Protein AF-A0A8S3B991-F1 (afdb_monomer_lite)

Foldseek 3Di:
DFDKDDDWADDPPATDAQWIWGDAVVIAIEGAFAFDACVLCVVLHDPVLVVLLLPFQEEEEQFLLPDVVQVVLLVVLVCVVPVDADAQPQDAPSASTPRSVSNVVCVVVVGHYYHLDGSNLVNVLLVLLCPDPLSVVVVVVVRVCSVVSDNDHPPPVDDVVNVVCVSNVVPDPVNLCVVQVDPSSVVSLVVSLVSSVVSVVVVCVVDSNGHYYYYYHNSSD

Secondary structure (DSSP, 8-state):
---EEE-----SS-----EEEE-SSS-EEEEEE-SSBHHHHGGGS-HHHHHHHHH-SEEEESS-TT-HHHHHHHHHHHHHHHS------SPPPPPSBHHHHHHHHHHHTT-EEEESS-HHHHHHHHHHTTTSHHHHHHHHHHHHHHHH-----------HHHHHHHHTT---HHHHHHHT-SHHHHHHHHHHHHHHHHHHHHHHHH-SSPPEEEEEEGGG-

Sequence (221 aa):
MPRISHIFLQYTTCSCSHLWRIERSPPSYIFGTMHVSHERVWPYISKEIRQAFSSSTHVYGEIDTINMNYWDDFLRCIVNRTRRVERSTNAATPGKIVDVHLMMEARRSNKTTGSLETPEYFCEKLFMVANSTTWTLAVDTIKSRVKNGTFGEPKMYEPEEFLKAYICSEFDDEYMENLWNTSTEFDGIVMRDENMSRRIHSLLKKSKKNRYFFAVGAGHM

Organism: NCBI:txid392030

Structure (mmCIF, N/CA/C/O backbone):
data_AF-A0A8S3B991-F1
#
_entry.id   AF-A0A8S3B991-F1
#
loop_
_atom_site.group_PDB
_atom_site.id
_atom_site.type_symbol
_atom_site.label_atom_id
_atom_site.label_alt_id
_atom_site.label_comp_id
_atom_site.label_asym_id
_atom_site.label_entity_id
_atom_site.label_seq_id
_atom_site.pdbx_PDB_ins_code
_atom_site.Cartn_x
_atom_site.Cartn_y
_atom_site.Cartn_z
_atom_site.occupancy
_atom_site.B_iso_or_equiv
_atom_site.auth_seq_id
_atom_site.auth_comp_id
_atom_site.auth_asym_id
_atom_site.auth_atom_id
_atom_site.pdbx_PDB_model_num
ATOM 1 N N . MET A 1 1 ? -9.367 18.504 5.662 1.00 50.75 1 MET A N 1
ATOM 2 C CA . MET A 1 1 ? -8.786 17.149 5.539 1.00 50.75 1 MET A CA 1
ATOM 3 C C . MET A 1 1 ? -8.557 16.580 6.938 1.00 50.75 1 MET A C 1
ATOM 5 O O . MET A 1 1 ? -8.482 17.391 7.858 1.00 50.75 1 MET A O 1
ATOM 9 N N . PRO A 1 2 ? -8.543 15.250 7.151 1.00 65.56 2 PRO A N 1
ATOM 10 C CA . PRO A 1 2 ? -8.166 14.687 8.451 1.00 65.56 2 PRO A CA 1
ATOM 11 C C . PRO A 1 2 ? -6.705 15.032 8.780 1.00 65.56 2 PRO A C 1
ATOM 13 O O . PRO A 1 2 ? -5.890 15.172 7.872 1.00 65.56 2 PRO A O 1
ATOM 16 N N . ARG A 1 3 ? -6.384 15.198 10.067 1.00 77.31 3 ARG A N 1
ATOM 17 C CA . ARG A 1 3 ? -5.009 15.468 10.511 1.00 77.31 3 ARG A CA 1
ATOM 18 C C . ARG A 1 3 ? -4.184 14.188 10.365 1.00 77.31 3 ARG A C 1
ATOM 20 O O . ARG A 1 3 ? -4.656 13.126 10.763 1.00 77.31 3 ARG A O 1
ATOM 27 N N . ILE A 1 4 ? -2.987 14.289 9.797 1.00 74.56 4 ILE A N 1
ATOM 28 C CA . ILE A 1 4 ? -2.044 13.174 9.656 1.00 74.56 4 ILE A CA 1
ATOM 29 C C . ILE A 1 4 ? -0.857 13.455 10.577 1.00 74.56 4 ILE A C 1
ATOM 31 O O . ILE A 1 4 ? -0.377 14.587 10.635 1.00 74.56 4 ILE A O 1
ATOM 35 N N . SER A 1 5 ? -0.435 12.453 11.341 1.00 75.25 5 SER A N 1
ATOM 36 C CA . SER A 1 5 ? 0.714 12.514 12.241 1.00 75.25 5 SER A CA 1
ATOM 37 C C . SER A 1 5 ? 1.708 11.409 11.880 1.00 75.25 5 SER A C 1
ATOM 39 O O . SER A 1 5 ? 1.327 10.254 11.673 1.00 75.25 5 SER A O 1
ATOM 41 N N . HIS A 1 6 ? 2.987 11.766 11.779 1.00 70.81 6 HIS A N 1
ATOM 42 C CA . HIS A 1 6 ? 4.064 10.796 11.610 1.00 70.81 6 HIS A CA 1
ATOM 43 C C . HIS A 1 6 ? 4.289 10.060 12.937 1.00 70.81 6 HIS A C 1
ATOM 45 O O . HIS A 1 6 ? 4.425 10.704 13.982 1.00 70.81 6 HIS A O 1
ATOM 51 N N . ILE A 1 7 ? 4.314 8.724 12.929 1.00 68.31 7 ILE A N 1
ATOM 52 C CA . ILE A 1 7 ? 4.628 7.949 14.135 1.00 68.31 7 ILE A CA 1
ATOM 53 C C . ILE A 1 7 ? 6.135 7.711 14.149 1.00 68.31 7 ILE A C 1
ATOM 55 O O . ILE A 1 7 ? 6.612 6.845 13.429 1.00 68.31 7 ILE A O 1
ATOM 59 N N . PHE A 1 8 ? 6.886 8.441 14.975 1.00 56.28 8 PHE A N 1
ATOM 60 C CA . PHE A 1 8 ? 8.305 8.149 15.198 1.00 56.28 8 PHE A CA 1
ATOM 61 C C . PHE A 1 8 ? 8.480 6.848 15.985 1.0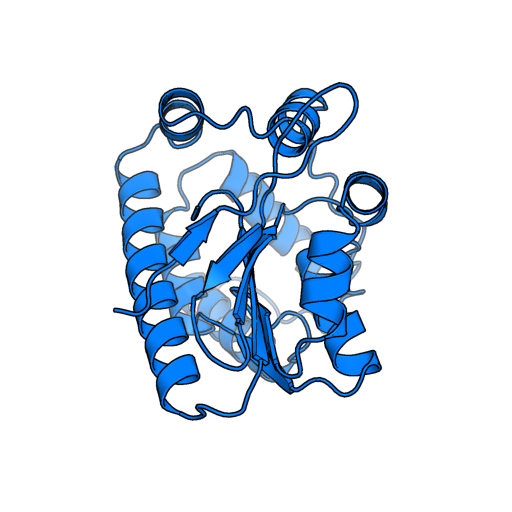0 56.28 8 PHE A C 1
ATOM 63 O O . PHE A 1 8 ? 7.807 6.635 16.994 1.00 56.28 8 PHE A O 1
ATOM 70 N N . LEU A 1 9 ? 9.402 5.997 15.531 1.00 51.66 9 LEU A N 1
ATOM 71 C CA . LEU A 1 9 ? 9.756 4.742 16.189 1.00 51.66 9 LEU A CA 1
ATOM 72 C C . LEU A 1 9 ? 11.235 4.781 16.568 1.00 51.66 9 LEU A C 1
ATOM 74 O O . LEU A 1 9 ? 12.086 5.041 15.722 1.00 51.66 9 LEU A O 1
ATOM 78 N N . GLN A 1 10 ? 11.536 4.535 17.843 1.00 43.44 10 GLN A N 1
ATOM 79 C CA . GLN A 1 10 ? 12.912 4.415 18.320 1.00 43.44 10 GLN A CA 1
ATOM 80 C C . GLN A 1 10 ? 13.414 2.989 18.083 1.00 43.44 10 GLN A C 1
ATOM 82 O O . GLN A 1 10 ? 12.965 2.051 18.740 1.00 43.44 10 GLN A O 1
ATOM 87 N N . TYR A 1 11 ? 14.379 2.838 17.177 1.00 47.06 11 TYR A N 1
ATOM 88 C CA . TYR A 1 11 ? 15.217 1.643 17.074 1.00 47.06 11 TYR A CA 1
ATOM 89 C C . TYR A 1 11 ? 16.653 1.982 17.473 1.00 47.06 11 TYR A C 1
ATOM 91 O O . TYR A 1 11 ? 17.120 3.104 17.289 1.00 47.06 11 TYR A O 1
ATOM 99 N N . THR A 1 12 ? 17.369 1.002 18.022 1.00 49.16 12 THR A N 1
ATOM 100 C CA . THR A 1 12 ? 18.676 1.172 18.680 1.00 49.16 12 THR A CA 1
ATOM 101 C C . THR A 1 12 ? 19.851 1.512 17.757 1.00 49.16 12 THR A C 1
ATOM 103 O O . THR A 1 12 ? 20.969 1.595 18.249 1.00 49.16 12 THR A O 1
ATOM 106 N N . THR A 1 13 ? 19.639 1.770 16.461 1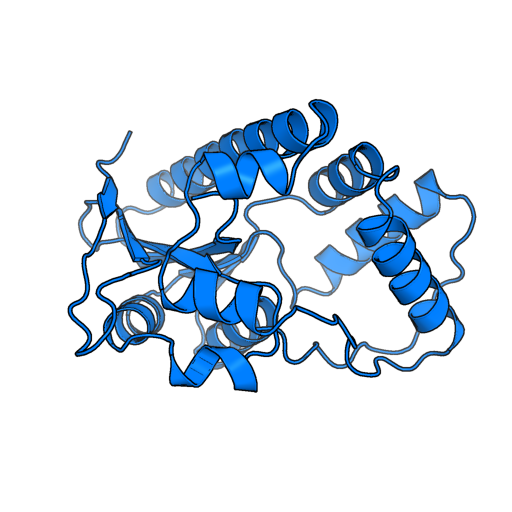.00 54.34 13 THR A N 1
ATOM 107 C CA . THR A 1 13 ? 20.678 2.352 15.579 1.00 54.34 13 THR A CA 1
ATOM 108 C C . THR A 1 13 ? 20.159 3.271 14.460 1.00 54.34 13 THR A C 1
ATOM 110 O O . THR A 1 13 ? 20.963 4.013 13.910 1.00 54.34 13 THR A O 1
ATOM 113 N N . CYS A 1 14 ? 18.853 3.312 14.156 1.00 57.09 14 CYS A N 1
ATOM 114 C CA . CYS A 1 14 ? 18.257 4.313 13.255 1.00 57.09 14 CYS A CA 1
ATOM 115 C C . CYS A 1 14 ? 16.765 4.525 13.590 1.00 57.09 14 CYS A C 1
ATOM 117 O O . CYS A 1 14 ? 16.025 3.550 13.665 1.00 57.09 14 CYS A O 1
ATOM 119 N N . SER A 1 15 ? 16.313 5.754 13.872 1.00 53.34 15 SER A N 1
ATOM 120 C CA . SER A 1 15 ? 14.947 6.035 14.376 1.00 53.34 15 SER A CA 1
ATOM 121 C C . SER A 1 15 ? 14.006 6.519 13.277 1.00 53.34 15 SER A C 1
ATOM 123 O O . SER A 1 15 ? 13.693 7.705 13.204 1.00 53.34 15 SER A O 1
ATOM 125 N N . CYS A 1 16 ? 13.547 5.598 12.434 1.00 62.91 16 CYS A N 1
ATOM 126 C CA . CYS A 1 16 ? 12.827 5.931 11.212 1.00 62.91 16 CYS A CA 1
ATOM 127 C C . CYS A 1 16 ? 11.602 5.027 11.013 1.00 62.91 16 CYS A C 1
ATOM 129 O O . CYS A 1 16 ? 11.612 3.846 11.359 1.00 62.91 16 CYS A O 1
ATOM 131 N N . SER A 1 17 ? 10.491 5.598 10.546 1.00 71.88 17 SER A N 1
ATOM 132 C CA . SER A 1 17 ? 9.191 4.924 10.496 1.00 71.88 17 SER A CA 1
ATOM 133 C C . SER A 1 17 ? 8.455 5.302 9.228 1.00 71.88 17 SER A C 1
ATOM 135 O O . SER A 1 17 ? 8.200 6.470 8.999 1.00 71.88 17 SER A O 1
ATOM 137 N N . HIS A 1 18 ? 8.037 4.311 8.448 1.00 85.75 18 HIS A N 1
ATOM 138 C CA . HIS A 1 18 ? 7.222 4.525 7.249 1.00 85.75 18 HIS A CA 1
ATOM 139 C C . HIS A 1 18 ? 5.731 4.457 7.587 1.00 85.75 18 HIS A C 1
ATOM 141 O O . HIS A 1 18 ? 4.939 3.992 6.773 1.00 85.75 18 HIS A O 1
ATOM 147 N N . LEU A 1 19 ? 5.341 4.803 8.818 1.00 90.56 19 LEU A N 1
ATOM 148 C CA . LEU A 1 19 ? 3.968 4.691 9.298 1.00 90.56 19 LEU A CA 1
ATOM 149 C C . LEU A 1 19 ? 3.416 6.057 9.695 1.00 90.56 19 LEU A C 1
ATOM 151 O O . LEU A 1 19 ? 3.799 6.644 10.710 1.00 90.56 19 LEU A O 1
ATOM 155 N N . TRP A 1 20 ? 2.404 6.492 8.959 1.00 91.75 20 TRP A N 1
ATOM 156 C CA . TRP A 1 20 ? 1.615 7.670 9.277 1.00 91.75 20 TRP A CA 1
ATOM 157 C C . TRP A 1 20 ? 0.270 7.256 9.845 1.00 91.75 20 TRP A C 1
ATOM 159 O O . TRP A 1 20 ? -0.386 6.325 9.369 1.00 91.75 20 TRP A O 1
ATOM 169 N N . ARG A 1 21 ? -0.180 7.987 10.859 1.00 93.50 21 ARG A N 1
ATOM 170 C CA . ARG A 1 21 ? -1.502 7.833 11.451 1.00 93.50 21 ARG A CA 1
ATOM 171 C C . ARG A 1 21 ? -2.409 8.958 10.989 1.00 93.50 21 ARG A C 1
ATOM 173 O O . ARG A 1 21 ? -2.122 10.138 11.141 1.00 93.50 21 ARG A O 1
ATOM 180 N N . ILE A 1 22 ? -3.568 8.571 10.485 1.00 94.06 22 ILE A N 1
ATOM 181 C CA . ILE A 1 22 ? -4.681 9.463 10.200 1.00 94.06 22 ILE A CA 1
ATOM 182 C C . ILE A 1 22 ? -5.497 9.591 11.487 1.00 94.06 22 ILE A C 1
ATOM 184 O O . ILE A 1 22 ? -6.058 8.608 11.987 1.00 94.06 22 ILE A O 1
ATOM 188 N N . GLU A 1 23 ? -5.571 10.806 12.025 1.00 92.00 23 GLU A N 1
ATOM 189 C CA . GLU A 1 23 ? -6.243 11.105 13.286 1.00 92.00 23 GLU A CA 1
ATOM 190 C C . GLU A 1 23 ? -7.762 11.068 13.128 1.00 92.00 23 GLU A C 1
ATOM 192 O O . GLU A 1 23 ? -8.402 11.973 12.585 1.00 92.00 23 GLU A O 1
ATOM 197 N N . ARG A 1 24 ? -8.339 9.969 13.611 1.00 91.88 24 ARG A N 1
ATOM 198 C CA . ARG A 1 24 ? -9.775 9.696 13.667 1.00 91.88 24 ARG A CA 1
ATOM 199 C C . ARG A 1 24 ? -10.050 8.576 14.674 1.00 91.88 24 ARG A C 1
ATOM 201 O O . ARG A 1 24 ? -9.124 7.941 15.170 1.00 91.88 24 ARG A O 1
ATOM 208 N N . SER A 1 25 ? -11.326 8.328 14.969 1.00 92.19 25 SER A N 1
ATOM 209 C CA . SER A 1 25 ? -11.762 7.235 15.846 1.00 92.19 25 SER A CA 1
ATOM 210 C C . SER A 1 25 ? -12.687 6.265 15.090 1.00 92.19 25 SER A C 1
ATOM 212 O O . SER A 1 25 ? -13.754 6.706 14.650 1.00 92.19 25 SER A O 1
ATOM 214 N N . PRO A 1 26 ? -12.302 4.982 14.901 1.00 93.94 26 PRO A N 1
ATOM 215 C CA . PRO A 1 26 ? -10.965 4.422 15.156 1.00 93.94 26 PRO A CA 1
ATOM 216 C C . PRO A 1 26 ? -9.905 5.029 14.210 1.00 93.94 26 PRO A C 1
ATOM 218 O O . PRO A 1 26 ? -10.293 5.564 13.167 1.00 93.94 26 PRO A O 1
ATOM 221 N N . PRO A 1 27 ? -8.595 4.950 14.541 1.00 96.00 27 PRO A N 1
ATOM 222 C CA . PRO A 1 27 ? -7.524 5.505 13.705 1.00 96.00 27 PRO A CA 1
ATOM 223 C C . PRO A 1 27 ? -7.480 4.841 12.326 1.00 96.00 27 PRO A C 1
ATOM 225 O O . PRO A 1 27 ? -8.172 3.864 12.055 1.00 96.00 27 PRO A O 1
ATOM 228 N N . SER A 1 28 ? -6.700 5.382 11.404 1.00 97.38 28 SER A N 1
ATOM 229 C CA . SER A 1 28 ? -6.338 4.703 10.152 1.00 97.38 28 SER A CA 1
ATOM 230 C C . SER A 1 28 ? -4.877 4.999 9.845 1.00 97.38 28 SER A C 1
ATOM 232 O O . SER A 1 28 ? -4.312 5.905 10.451 1.00 97.38 28 SER A O 1
ATOM 234 N N . TYR A 1 29 ? -4.261 4.226 8.963 1.00 97.06 29 TYR A N 1
ATOM 235 C CA . TYR A 1 29 ? -2.813 4.232 8.795 1.00 97.06 29 TYR A CA 1
ATOM 236 C C . TYR A 1 29 ? -2.426 4.252 7.328 1.00 97.06 29 TYR A C 1
ATOM 238 O O . TYR A 1 29 ? -3.108 3.636 6.510 1.00 97.06 29 TYR A O 1
ATOM 246 N N . ILE A 1 30 ? -1.329 4.932 7.028 1.00 95.50 30 ILE A N 1
ATOM 247 C CA . ILE A 1 30 ? -0.644 4.886 5.741 1.00 95.50 30 ILE A CA 1
ATOM 248 C C . ILE A 1 30 ? 0.740 4.297 6.008 1.00 95.50 30 ILE A C 1
ATOM 250 O O . ILE A 1 30 ? 1.418 4.725 6.941 1.00 95.50 30 ILE A O 1
ATOM 254 N N . PHE A 1 31 ? 1.118 3.286 5.237 1.00 93.44 31 PHE A N 1
ATOM 255 C CA . PHE A 1 31 ? 2.394 2.597 5.318 1.00 93.44 31 PHE A CA 1
ATOM 256 C C . PHE A 1 31 ? 3.141 2.729 3.989 1.00 93.44 31 PHE A C 1
ATOM 258 O O . PHE A 1 31 ? 2.618 2.295 2.962 1.00 93.44 31 PHE A O 1
ATOM 265 N N . GLY A 1 32 ? 4.344 3.307 4.045 1.00 89.56 32 GLY A N 1
ATOM 266 C CA . GLY A 1 32 ? 5.282 3.445 2.930 1.00 89.56 32 GLY A CA 1
ATOM 267 C C . GLY A 1 32 ? 5.927 2.106 2.582 1.00 89.56 32 GLY A C 1
ATOM 268 O O . GLY A 1 32 ? 6.861 1.694 3.266 1.00 89.56 32 GLY A O 1
ATOM 269 N N . THR A 1 33 ? 5.437 1.393 1.571 1.00 85.69 33 THR A N 1
ATOM 270 C CA . THR A 1 33 ? 5.992 0.113 1.110 1.00 85.69 33 THR A CA 1
ATOM 271 C C . THR A 1 33 ? 7.210 0.307 0.209 1.00 85.69 33 THR A C 1
ATOM 273 O O . THR A 1 33 ? 7.521 1.402 -0.242 1.00 85.69 33 THR A O 1
ATOM 276 N N . MET A 1 34 ? 7.925 -0.780 -0.066 1.00 77.25 34 MET A N 1
ATOM 277 C CA . MET A 1 34 ? 9.016 -0.802 -1.035 1.00 77.25 34 MET A CA 1
ATOM 278 C C . MET A 1 34 ? 8.848 -2.027 -1.920 1.00 77.25 34 MET A C 1
ATOM 280 O O . MET A 1 34 ? 8.581 -3.112 -1.406 1.00 77.25 34 MET A O 1
ATOM 284 N N . HIS A 1 35 ? 9.064 -1.892 -3.226 1.00 75.44 35 HIS A N 1
ATOM 285 C CA . HIS A 1 35 ? 8.887 -2.979 -4.193 1.00 75.44 35 HIS A CA 1
ATOM 286 C C . HIS A 1 35 ? 10.037 -4.002 -4.181 1.00 75.44 35 HIS A C 1
ATOM 288 O O . HIS A 1 35 ? 10.592 -4.374 -5.210 1.00 75.44 35 HIS A O 1
ATOM 294 N N . VAL A 1 36 ? 10.384 -4.496 -2.995 1.00 69.38 36 VAL A N 1
ATOM 295 C CA . VAL A 1 36 ? 11.385 -5.538 -2.763 1.00 69.38 36 VAL A CA 1
ATOM 296 C C . VAL A 1 36 ? 10.741 -6.786 -2.176 1.00 69.38 36 VAL A C 1
ATOM 298 O O . VAL A 1 36 ? 9.603 -6.774 -1.698 1.00 69.38 36 VAL A O 1
ATOM 301 N N . SER A 1 37 ? 11.491 -7.890 -2.192 1.00 72.50 37 SER A N 1
ATOM 302 C CA . SER A 1 37 ? 11.066 -9.126 -1.538 1.00 72.50 37 SER A CA 1
ATOM 303 C C . SER A 1 37 ? 10.738 -8.885 -0.059 1.00 72.50 37 SER A C 1
ATOM 305 O O . SER A 1 37 ? 11.555 -8.349 0.694 1.00 72.50 37 SER A O 1
ATOM 307 N N . HIS A 1 38 ? 9.564 -9.344 0.373 1.00 74.75 38 HIS A N 1
ATOM 308 C CA . HIS A 1 38 ? 9.121 -9.349 1.757 1.00 74.75 38 HIS A CA 1
ATOM 309 C C . HIS A 1 38 ? 10.139 -10.065 2.648 1.00 74.75 38 HIS A C 1
ATOM 311 O O . HIS A 1 38 ? 10.411 -9.587 3.734 1.00 74.75 38 HIS A O 1
ATOM 317 N N . GLU A 1 39 ? 10.799 -11.128 2.185 1.00 79.25 39 GLU A N 1
ATOM 318 C CA . GLU A 1 39 ? 11.829 -11.831 2.967 1.00 79.25 39 GLU A CA 1
ATOM 319 C C . GLU A 1 39 ? 12.995 -10.905 3.364 1.00 79.25 39 GLU A C 1
ATOM 321 O O . GLU A 1 39 ? 13.573 -11.077 4.435 1.00 79.25 39 GLU A O 1
ATOM 326 N N . ARG A 1 40 ? 13.306 -9.894 2.537 1.00 76.12 40 ARG A N 1
ATOM 327 C CA . ARG A 1 40 ? 14.387 -8.928 2.790 1.00 76.12 40 ARG A CA 1
ATOM 328 C C . ARG A 1 40 ? 13.961 -7.790 3.710 1.00 76.12 40 ARG A C 1
ATOM 330 O O . ARG A 1 40 ? 14.759 -7.361 4.529 1.00 76.12 40 ARG A O 1
ATOM 337 N N . VAL A 1 41 ? 12.734 -7.287 3.574 1.00 77.69 41 VAL A N 1
ATOM 338 C CA . VAL A 1 41 ? 12.276 -6.100 4.323 1.00 77.69 41 VAL A CA 1
ATOM 339 C C . VAL A 1 41 ? 11.512 -6.459 5.597 1.00 77.69 41 VAL A C 1
ATOM 341 O O . VAL A 1 41 ? 11.589 -5.742 6.589 1.00 77.69 41 VAL A O 1
ATOM 344 N N . TRP A 1 42 ? 10.800 -7.590 5.615 1.00 82.88 42 TRP A N 1
ATOM 345 C CA . TRP A 1 42 ? 9.915 -7.986 6.712 1.00 82.88 42 TRP A CA 1
ATOM 346 C C . TRP A 1 42 ? 10.612 -8.031 8.075 1.00 82.88 42 TRP A C 1
ATOM 348 O O . TRP A 1 42 ? 10.011 -7.526 9.025 1.00 82.88 42 TRP A O 1
ATOM 358 N N . PRO A 1 43 ? 11.853 -8.542 8.220 1.00 83.88 43 PRO A N 1
ATOM 359 C CA . PRO A 1 43 ? 12.569 -8.495 9.498 1.00 83.88 43 PRO A CA 1
ATOM 360 C C . PRO A 1 43 ? 12.741 -7.078 10.070 1.00 83.88 43 PRO A C 1
ATOM 362 O O . PRO A 1 43 ? 12.796 -6.924 11.287 1.00 83.88 43 PRO A O 1
ATOM 365 N N . TYR A 1 44 ? 12.765 -6.057 9.209 1.00 80.56 44 TYR A N 1
ATOM 366 C CA . TYR A 1 44 ? 12.923 -4.644 9.567 1.00 80.56 44 TYR A CA 1
ATOM 367 C C . TYR A 1 44 ? 11.585 -3.903 9.721 1.00 80.56 44 TYR A C 1
ATOM 369 O O . TYR A 1 44 ? 11.554 -2.778 10.214 1.00 80.56 44 TYR A O 1
ATOM 377 N N . ILE A 1 45 ? 10.457 -4.523 9.349 1.00 83.50 45 ILE A N 1
ATOM 378 C CA . ILE A 1 45 ? 9.127 -3.937 9.551 1.00 83.50 45 ILE A CA 1
ATOM 379 C C . ILE A 1 45 ? 8.764 -3.947 11.033 1.00 83.50 45 ILE A C 1
ATOM 381 O O . ILE A 1 45 ? 8.674 -5.008 11.669 1.00 83.50 45 ILE A O 1
ATOM 385 N N . SER A 1 46 ? 8.481 -2.753 11.549 1.00 85.50 46 SER A N 1
ATOM 386 C CA . SER A 1 46 ? 8.273 -2.525 12.970 1.00 85.50 46 SER A CA 1
ATOM 387 C C . SER A 1 46 ? 7.049 -3.218 13.559 1.00 85.50 46 SER A C 1
ATOM 389 O O . SER A 1 46 ? 6.097 -3.596 12.863 1.00 85.50 46 SER A O 1
ATOM 391 N N . LYS A 1 47 ? 7.052 -3.383 14.888 1.00 88.81 47 LYS A N 1
ATOM 392 C CA . LYS A 1 47 ? 5.907 -3.961 15.609 1.00 88.81 47 LYS A CA 1
ATOM 393 C C . LYS A 1 47 ? 4.669 -3.083 15.455 1.00 88.81 47 LYS A C 1
ATOM 395 O O . LYS A 1 47 ? 3.564 -3.608 15.367 1.00 88.81 47 LYS A O 1
ATOM 400 N N . GLU A 1 48 ? 4.846 -1.776 15.363 1.00 90.12 48 GLU A N 1
ATOM 401 C CA . GLU A 1 48 ? 3.789 -0.781 15.246 1.00 90.12 48 GLU A CA 1
ATOM 402 C C . GLU A 1 48 ? 3.127 -0.843 13.870 1.00 90.12 48 GLU A C 1
ATOM 404 O O . GLU A 1 48 ? 1.899 -0.838 13.796 1.00 90.12 48 GLU A O 1
ATOM 409 N N . ILE A 1 49 ? 3.903 -1.020 12.791 1.00 91.88 49 ILE A N 1
ATOM 410 C CA . ILE A 1 49 ? 3.355 -1.277 11.449 1.00 91.88 49 ILE A CA 1
ATOM 411 C C . ILE A 1 49 ? 2.543 -2.577 11.458 1.00 91.88 49 ILE A C 1
ATOM 413 O O . ILE A 1 49 ? 1.400 -2.608 10.996 1.00 91.88 49 ILE A O 1
ATOM 417 N N . ARG A 1 50 ? 3.085 -3.648 12.054 1.00 92.56 50 ARG A N 1
ATOM 418 C CA . ARG A 1 50 ? 2.388 -4.942 12.171 1.00 92.56 50 ARG A CA 1
ATOM 419 C C . ARG A 1 50 ? 1.099 -4.830 12.991 1.00 92.56 50 ARG A C 1
ATOM 421 O O . ARG A 1 50 ? 0.090 -5.430 12.628 1.00 92.56 50 ARG A O 1
ATOM 428 N N . GLN A 1 51 ? 1.096 -4.050 14.071 1.00 94.75 51 GLN A N 1
ATOM 429 C CA . GLN A 1 51 ? -0.091 -3.786 14.891 1.00 94.75 51 GLN A CA 1
ATOM 430 C C . GLN A 1 51 ? -1.126 -2.931 14.148 1.00 94.75 51 GLN A C 1
ATOM 432 O O . GLN A 1 51 ? -2.324 -3.230 14.194 1.00 94.75 51 GLN A O 1
ATOM 437 N N . ALA A 1 52 ? -0.689 -1.897 13.427 1.00 96.00 52 ALA A N 1
ATOM 438 C CA . ALA A 1 52 ? -1.544 -1.083 12.571 1.00 96.00 52 ALA A CA 1
ATOM 439 C C . ALA A 1 52 ? -2.227 -1.947 11.500 1.00 96.00 52 ALA A C 1
ATOM 441 O O . ALA A 1 52 ? -3.450 -1.889 11.349 1.00 96.00 52 ALA A O 1
ATOM 442 N N . PHE A 1 53 ? -1.473 -2.825 10.836 1.00 96.75 53 PHE A N 1
ATOM 443 C CA . PHE A 1 53 ? -2.006 -3.786 9.873 1.00 96.75 53 PHE A CA 1
ATOM 444 C C . PHE A 1 53 ? -2.983 -4.773 10.526 1.00 96.75 53 PHE A C 1
ATOM 446 O O . PHE A 1 53 ? -4.131 -4.908 10.092 1.00 96.75 53 PHE A O 1
ATOM 453 N N . SER A 1 54 ? -2.560 -5.435 11.607 1.00 96.50 54 SER A N 1
ATOM 454 C CA . SER A 1 54 ? -3.345 -6.456 12.314 1.00 96.50 54 SER A CA 1
ATOM 455 C C . SER A 1 54 ? -4.682 -5.909 12.806 1.00 96.50 54 SER A C 1
ATOM 457 O O . SER A 1 54 ? -5.729 -6.519 12.588 1.00 96.50 54 SER A O 1
ATOM 459 N N . SER A 1 55 ? -4.675 -4.706 13.370 1.00 96.62 55 SER A N 1
ATOM 460 C CA . SER A 1 55 ? -5.883 -4.094 13.909 1.00 96.62 55 SER A CA 1
ATOM 461 C C . SER A 1 55 ? -6.837 -3.545 12.843 1.00 96.62 55 SER A C 1
ATOM 463 O O . SER A 1 55 ? -8.017 -3.328 13.132 1.00 96.62 55 SER A O 1
ATOM 465 N N . SER A 1 56 ? -6.354 -3.300 11.622 1.00 98.06 56 SER A N 1
ATOM 466 C CA . SER A 1 56 ? -7.157 -2.754 10.524 1.00 98.06 56 SER A CA 1
ATOM 467 C C . SER A 1 56 ? -8.119 -3.786 9.944 1.00 98.06 56 SER A C 1
ATOM 469 O O . SER A 1 56 ? -7.803 -4.964 9.820 1.00 98.06 56 SER A O 1
ATOM 471 N N . THR A 1 57 ? -9.312 -3.340 9.564 1.00 96.94 57 THR A N 1
ATOM 472 C CA . THR A 1 57 ? -10.343 -4.202 8.950 1.00 96.94 57 THR A CA 1
ATOM 473 C C . THR A 1 57 ? -10.338 -4.104 7.429 1.00 96.94 57 THR A C 1
ATOM 475 O O . THR A 1 57 ? -10.899 -4.958 6.746 1.00 96.94 57 THR A O 1
ATOM 478 N N . HIS A 1 58 ? -9.712 -3.051 6.905 1.00 97.69 58 HIS A N 1
ATOM 479 C CA . HIS A 1 58 ? -9.662 -2.722 5.492 1.00 97.69 58 HIS A CA 1
ATOM 480 C C . HIS A 1 58 ? -8.218 -2.430 5.095 1.00 97.69 58 HIS A C 1
ATOM 482 O O . HIS A 1 58 ? -7.558 -1.634 5.763 1.00 97.69 58 HIS A O 1
ATOM 488 N N . VAL A 1 59 ? -7.747 -3.052 4.020 1.00 97.38 59 VAL A N 1
ATOM 489 C CA . VAL A 1 59 ? -6.388 -2.900 3.496 1.00 97.38 59 VAL A CA 1
ATOM 490 C C . VAL A 1 59 ? -6.471 -2.492 2.033 1.00 97.38 59 VAL A C 1
ATOM 492 O O . VAL A 1 59 ? -7.178 -3.123 1.256 1.00 97.38 59 VAL A O 1
ATOM 495 N N . TYR A 1 60 ? -5.786 -1.423 1.658 1.00 96.25 60 TYR A N 1
ATOM 496 C CA . TYR A 1 60 ? -5.782 -0.928 0.285 1.00 96.25 60 TYR A CA 1
ATOM 497 C C . TYR A 1 60 ? -4.343 -0.738 -0.170 1.00 96.25 60 TYR A C 1
ATOM 499 O O . TYR A 1 60 ? -3.596 -0.049 0.516 1.00 96.25 60 TYR A O 1
ATOM 507 N N . GLY A 1 61 ? -3.973 -1.341 -1.296 1.00 92.12 61 GLY A N 1
ATOM 508 C CA . GLY A 1 61 ? -2.710 -1.061 -1.980 1.00 92.12 61 GLY A CA 1
ATOM 509 C C . GLY A 1 61 ? -2.886 0.025 -3.042 1.00 92.12 61 GLY A C 1
ATOM 510 O O . GLY A 1 61 ? -4.021 0.382 -3.365 1.00 92.12 61 GLY A O 1
ATOM 511 N N . GLU A 1 62 ? -1.797 0.500 -3.647 1.00 87.75 62 GLU A N 1
ATOM 512 C CA . GLU A 1 62 ? -1.869 1.280 -4.899 1.00 87.75 62 GLU A CA 1
ATOM 513 C C . GLU A 1 62 ? -2.708 0.536 -5.943 1.00 87.75 62 GLU A C 1
ATOM 515 O O . GLU A 1 62 ? -3.721 1.042 -6.434 1.00 87.75 62 GLU A O 1
ATOM 520 N N . ILE A 1 63 ? -2.361 -0.736 -6.149 1.00 84.75 63 ILE A N 1
ATOM 521 C CA . ILE A 1 63 ? -3.037 -1.675 -7.041 1.00 84.75 63 ILE A CA 1
ATOM 522 C C . ILE A 1 63 ? -3.535 -2.906 -6.274 1.00 84.75 63 ILE A C 1
ATOM 524 O O . ILE A 1 63 ? -2.954 -3.320 -5.266 1.00 84.75 63 ILE A O 1
ATOM 528 N N . ASP A 1 64 ? -4.612 -3.526 -6.760 1.00 79.94 64 ASP A N 1
ATOM 529 C CA . ASP A 1 64 ? -5.154 -4.751 -6.166 1.00 79.94 64 ASP A CA 1
ATOM 530 C C . ASP A 1 64 ? -4.456 -5.980 -6.763 1.00 79.94 64 ASP A C 1
ATOM 532 O O . ASP A 1 64 ? -4.931 -6.615 -7.705 1.00 79.94 64 ASP A O 1
ATOM 536 N N . THR A 1 65 ? -3.289 -6.304 -6.205 1.00 68.31 65 THR A N 1
ATOM 537 C CA . THR A 1 65 ? -2.393 -7.353 -6.718 1.00 68.31 65 THR A CA 1
ATOM 538 C C . THR A 1 65 ? -2.985 -8.764 -6.693 1.00 68.31 65 THR A C 1
ATOM 540 O O . THR A 1 65 ? -2.460 -9.650 -7.366 1.00 68.31 65 THR A O 1
ATOM 543 N N . ILE A 1 66 ? -4.079 -8.988 -5.962 1.00 70.25 66 ILE A N 1
ATOM 544 C CA . ILE A 1 66 ? -4.709 -10.306 -5.779 1.00 70.25 66 ILE A CA 1
ATOM 545 C C . ILE A 1 66 ? -6.073 -10.426 -6.477 1.00 70.25 66 ILE A C 1
ATOM 547 O O . ILE A 1 66 ? -6.752 -11.452 -6.346 1.00 70.25 66 ILE A O 1
ATOM 551 N N . ASN A 1 67 ? -6.500 -9.386 -7.192 1.00 75.75 67 ASN A N 1
ATOM 552 C CA . ASN A 1 67 ? -7.763 -9.356 -7.914 1.00 75.75 67 ASN A CA 1
ATOM 553 C C . ASN A 1 67 ? -7.537 -9.636 -9.402 1.00 75.75 67 ASN A C 1
ATOM 555 O O . ASN A 1 67 ? -6.986 -8.820 -10.133 1.00 75.75 67 ASN A O 1
ATOM 559 N N . MET A 1 68 ? -7.990 -10.803 -9.862 1.00 68.88 68 MET A N 1
ATOM 560 C CA . MET A 1 68 ? -7.803 -11.230 -11.254 1.00 68.88 68 MET A CA 1
ATOM 561 C C . MET A 1 68 ? -8.507 -10.309 -12.259 1.00 68.88 68 MET A C 1
ATOM 563 O O . MET A 1 68 ? -7.958 -10.065 -13.327 1.00 68.88 68 MET A O 1
ATOM 567 N N . ASN A 1 69 ? -9.660 -9.730 -11.904 1.00 74.06 69 ASN A N 1
ATOM 568 C CA . ASN A 1 69 ? -10.366 -8.801 -12.792 1.00 74.06 69 ASN A CA 1
ATOM 569 C C . ASN A 1 69 ? -9.564 -7.507 -12.992 1.00 74.06 69 ASN A C 1
ATOM 571 O O . ASN A 1 69 ? -9.497 -6.998 -14.105 1.00 74.06 69 ASN A O 1
ATOM 575 N N . TYR A 1 70 ? -8.905 -7.023 -11.931 1.00 78.25 70 TYR A N 1
ATOM 576 C CA . TYR A 1 70 ? -8.007 -5.867 -12.007 1.00 78.25 70 TYR A CA 1
ATOM 577 C C . TYR A 1 70 ? -6.886 -6.111 -13.025 1.00 78.25 70 TYR A C 1
ATOM 579 O O . TYR A 1 70 ? -6.613 -5.269 -13.879 1.00 78.25 70 TYR A O 1
ATOM 587 N N . TRP A 1 71 ? -6.256 -7.287 -12.961 1.00 70.06 71 TRP A N 1
ATOM 588 C CA . TRP A 1 71 ? -5.194 -7.668 -13.891 1.00 70.06 71 TRP A CA 1
ATOM 589 C C . TRP A 1 71 ? -5.695 -7.850 -15.319 1.00 70.06 71 TRP A C 1
ATOM 591 O O . TRP A 1 71 ? -5.008 -7.448 -16.252 1.00 70.06 71 TRP A O 1
ATOM 601 N N . ASP A 1 72 ? -6.892 -8.398 -15.504 1.00 70.62 72 ASP A N 1
ATOM 602 C CA . ASP A 1 72 ? -7.521 -8.509 -16.817 1.00 70.62 72 ASP A CA 1
ATOM 603 C C . ASP A 1 72 ? -7.748 -7.132 -17.465 1.00 70.62 72 ASP A C 1
ATOM 605 O O . ASP A 1 72 ? -7.446 -6.954 -18.647 1.00 70.62 72 ASP A O 1
ATOM 609 N N . ASP A 1 73 ? -8.246 -6.153 -16.705 1.00 75.44 73 ASP A N 1
ATOM 610 C CA . ASP A 1 73 ? -8.415 -4.767 -17.162 1.00 75.44 73 ASP A CA 1
ATOM 611 C C . ASP A 1 73 ? -7.071 -4.090 -17.458 1.00 75.44 73 ASP A C 1
ATOM 613 O O . ASP A 1 73 ? -6.892 -3.471 -18.513 1.00 75.44 73 ASP A O 1
ATOM 617 N N . PHE A 1 74 ? -6.085 -4.276 -16.580 1.00 71.69 74 PHE A N 1
ATOM 618 C CA . PHE A 1 74 ? -4.734 -3.761 -16.783 1.00 71.69 74 PHE A CA 1
ATOM 619 C C . PHE A 1 74 ? -4.099 -4.335 -18.059 1.00 71.69 74 PHE A C 1
ATOM 621 O O . PHE A 1 74 ? -3.620 -3.586 -18.912 1.00 71.69 74 PHE A O 1
ATOM 628 N N . LEU A 1 75 ? -4.153 -5.657 -18.246 1.00 68.50 75 LEU A N 1
ATOM 629 C CA . LEU A 1 75 ? -3.629 -6.335 -19.434 1.00 68.50 75 LEU A CA 1
ATOM 630 C C . LEU A 1 75 ? -4.353 -5.890 -20.707 1.00 68.50 75 LEU A C 1
ATOM 632 O O . LEU A 1 75 ? -3.694 -5.657 -21.721 1.00 68.50 75 LEU A O 1
ATOM 636 N N . ARG A 1 76 ? -5.683 -5.710 -20.663 1.00 74.25 76 ARG A N 1
ATOM 637 C CA . ARG A 1 76 ? -6.449 -5.118 -21.775 1.00 74.25 76 ARG A CA 1
ATOM 638 C C . ARG A 1 76 ? -5.892 -3.750 -22.161 1.00 74.25 76 ARG A C 1
ATOM 640 O O . ARG A 1 76 ? -5.691 -3.488 -23.348 1.00 74.25 76 ARG A O 1
ATOM 647 N N . CYS A 1 77 ? -5.602 -2.898 -21.180 1.00 76.31 77 CYS A N 1
ATOM 648 C CA . CYS A 1 77 ? -5.023 -1.585 -21.435 1.00 76.31 77 CYS A CA 1
ATOM 649 C C . CYS A 1 77 ? -3.633 -1.670 -22.096 1.00 76.31 77 CYS A C 1
ATOM 651 O O . CYS A 1 77 ? -3.400 -1.007 -23.112 1.00 76.31 77 CYS A O 1
ATOM 653 N N . ILE A 1 78 ? -2.738 -2.532 -21.594 1.00 67.56 78 ILE A N 1
ATOM 654 C CA . ILE A 1 78 ? -1.409 -2.754 -22.192 1.00 67.56 78 ILE A CA 1
ATOM 655 C C . ILE A 1 78 ? -1.526 -3.233 -23.647 1.00 67.56 78 ILE A C 1
ATOM 657 O O . ILE A 1 78 ? -0.860 -2.694 -24.537 1.00 67.56 78 ILE A O 1
ATOM 661 N N . VAL A 1 79 ? -2.374 -4.234 -23.903 1.00 68.19 79 VAL A N 1
ATOM 662 C CA . VAL A 1 79 ? -2.580 -4.818 -25.240 1.00 68.19 79 VAL A CA 1
ATOM 663 C C . VAL A 1 79 ? -3.074 -3.755 -26.221 1.00 68.19 79 VAL A C 1
ATOM 665 O O . VAL A 1 79 ? -2.497 -3.601 -27.300 1.00 68.19 79 VAL A O 1
ATOM 668 N N . ASN A 1 80 ? -4.090 -2.981 -25.830 1.00 74.62 80 ASN A N 1
ATOM 669 C CA . ASN A 1 80 ? -4.675 -1.940 -26.674 1.00 74.62 80 ASN A CA 1
ATOM 670 C C . ASN A 1 80 ? -3.660 -0.854 -27.059 1.00 74.62 80 ASN A C 1
ATOM 672 O O . ASN A 1 80 ? -3.692 -0.359 -28.185 1.00 74.62 80 ASN A O 1
ATOM 676 N N . ARG A 1 81 ? -2.741 -0.497 -26.152 1.00 68.44 81 ARG A N 1
ATOM 677 C CA . ARG A 1 81 ? -1.734 0.551 -26.391 1.00 68.44 81 ARG A CA 1
ATOM 678 C C . ARG A 1 81 ? -0.516 0.068 -27.176 1.00 68.44 81 ARG A C 1
ATOM 680 O O . ARG A 1 81 ? 0.033 0.825 -27.968 1.00 68.44 81 ARG A O 1
ATOM 687 N N . THR A 1 82 ? -0.091 -1.178 -26.985 1.00 62.12 82 THR A N 1
ATOM 688 C CA . THR A 1 82 ? 1.159 -1.693 -27.582 1.00 62.12 82 THR A CA 1
ATOM 689 C C . THR A 1 82 ? 0.958 -2.433 -28.900 1.00 62.12 82 THR A C 1
ATOM 691 O O . THR A 1 82 ? 1.932 -2.653 -29.621 1.00 62.12 82 THR A O 1
ATOM 694 N N . ARG A 1 83 ? -0.275 -2.866 -29.214 1.00 60.12 83 ARG A N 1
ATOM 695 C CA . ARG A 1 83 ? -0.597 -3.776 -30.336 1.00 60.12 83 ARG A CA 1
ATOM 696 C C . ARG A 1 83 ? 0.278 -5.047 -30.380 1.00 60.12 83 ARG A C 1
ATOM 698 O O . ARG A 1 83 ? 0.360 -5.700 -31.418 1.00 60.12 83 ARG A O 1
ATOM 705 N N . ARG A 1 84 ? 0.961 -5.390 -29.281 1.00 53.38 84 ARG A N 1
ATOM 706 C CA . ARG A 1 84 ? 1.942 -6.482 -29.186 1.00 53.38 84 ARG A CA 1
ATOM 707 C C . ARG A 1 84 ? 2.023 -7.017 -27.759 1.00 53.38 84 ARG A C 1
ATOM 709 O O . ARG A 1 84 ? 3.014 -6.784 -27.077 1.00 53.38 84 ARG A O 1
ATOM 716 N N . VAL A 1 85 ? 1.021 -7.778 -27.331 1.00 48.00 85 VAL A N 1
ATOM 717 C CA . VAL A 1 85 ? 1.191 -8.763 -26.252 1.00 48.00 85 VAL A CA 1
ATOM 718 C C . VAL A 1 85 ? 0.244 -9.932 -26.535 1.00 48.00 85 VAL A C 1
ATOM 720 O O . VAL A 1 85 ? -0.972 -9.760 -26.518 1.00 48.00 85 VAL A O 1
ATOM 723 N N . GLU A 1 86 ? 0.790 -11.112 -26.838 1.00 43.75 86 GLU A N 1
ATOM 724 C CA . GLU A 1 86 ? 0.006 -12.351 -26.859 1.00 43.75 86 GLU A CA 1
ATOM 725 C C . GLU A 1 86 ? -0.369 -12.740 -25.425 1.00 43.75 86 GLU A C 1
ATOM 727 O O . GLU A 1 86 ? 0.428 -12.609 -24.494 1.00 43.75 86 GLU A O 1
ATOM 732 N N . ARG A 1 87 ? -1.612 -13.194 -25.250 1.00 40.81 87 ARG A N 1
ATOM 733 C CA . ARG A 1 87 ? -2.181 -13.618 -23.967 1.00 40.81 87 ARG A CA 1
ATOM 734 C C . ARG A 1 87 ? -1.357 -14.787 -23.410 1.00 40.81 87 ARG A C 1
ATOM 736 O O . ARG A 1 87 ? -1.465 -15.904 -23.903 1.00 40.81 87 ARG A O 1
ATOM 743 N N . SER A 1 88 ? -0.559 -14.544 -22.374 1.00 40.34 88 SER A N 1
ATOM 744 C CA . SER A 1 88 ? 0.046 -15.623 -21.589 1.00 40.34 88 SER A CA 1
ATOM 745 C C . SER A 1 88 ? -0.981 -16.147 -20.596 1.00 40.34 88 SER A C 1
ATOM 747 O O . SER A 1 88 ? -1.463 -15.403 -19.745 1.00 40.34 88 SER A O 1
ATOM 749 N N . THR A 1 89 ? -1.352 -17.417 -20.735 1.00 36.56 89 THR A N 1
ATOM 750 C CA . THR A 1 89 ? -2.347 -18.115 -19.906 1.00 36.56 89 THR A CA 1
ATOM 751 C C . THR A 1 89 ? -1.761 -18.713 -18.626 1.00 36.56 89 THR A C 1
ATOM 753 O O . THR A 1 89 ? -2.447 -19.460 -17.932 1.00 36.56 89 THR A O 1
ATOM 756 N N . ASN A 1 90 ? -0.502 -18.417 -18.295 1.00 35.50 90 ASN A N 1
ATOM 757 C CA . ASN A 1 90 ? 0.151 -19.032 -17.147 1.00 35.50 90 ASN A CA 1
ATOM 758 C C . ASN A 1 90 ? -0.024 -18.158 -15.907 1.00 35.50 90 ASN A C 1
ATOM 760 O O . ASN A 1 90 ? 0.496 -17.044 -15.829 1.00 35.50 90 ASN A O 1
ATOM 764 N N . ALA A 1 91 ? -0.785 -18.688 -14.946 1.00 37.56 91 ALA A N 1
ATOM 765 C CA . ALA A 1 91 ? -1.044 -18.068 -13.659 1.00 37.56 91 ALA A CA 1
ATOM 766 C C . ALA A 1 91 ? 0.272 -17.667 -12.985 1.00 37.56 91 ALA A C 1
ATOM 768 O O . ALA A 1 91 ? 1.143 -18.493 -12.707 1.00 37.56 91 ALA A O 1
ATOM 769 N N . ALA A 1 92 ? 0.396 -16.371 -12.739 1.00 38.00 92 ALA A N 1
ATOM 770 C CA . ALA A 1 92 ? 1.497 -15.789 -12.014 1.00 38.00 92 ALA A CA 1
ATOM 771 C C . ALA A 1 92 ? 1.580 -16.346 -10.601 1.00 38.00 92 ALA A C 1
ATOM 773 O O . ALA A 1 92 ? 0.635 -16.189 -9.828 1.00 38.00 92 ALA A O 1
ATOM 774 N N . THR A 1 93 ? 2.720 -16.919 -10.218 1.00 37.53 93 THR A N 1
ATOM 775 C CA . THR A 1 93 ? 3.050 -17.018 -8.797 1.00 37.53 93 THR A CA 1
ATOM 776 C C . THR A 1 93 ? 3.124 -15.581 -8.275 1.00 37.53 93 THR A C 1
ATOM 778 O O . THR A 1 93 ? 3.944 -14.814 -8.793 1.00 37.53 93 THR A O 1
ATOM 781 N N . PRO A 1 94 ? 2.274 -15.170 -7.315 1.00 49.09 94 PRO A N 1
ATOM 782 C CA . PRO A 1 94 ? 2.320 -13.817 -6.785 1.00 49.09 94 PRO A CA 1
ATOM 783 C C . PRO A 1 94 ? 3.729 -13.589 -6.244 1.00 49.09 94 PRO A C 1
ATOM 785 O O . PRO A 1 94 ? 4.210 -14.369 -5.419 1.00 49.09 94 PRO A O 1
ATOM 788 N N . GLY A 1 95 ? 4.431 -12.595 -6.792 1.00 54.62 95 GLY A N 1
ATOM 789 C CA . GLY A 1 95 ? 5.825 -12.352 -6.443 1.00 54.62 95 GLY A CA 1
ATOM 790 C C . GLY A 1 95 ? 5.980 -12.189 -4.934 1.00 54.62 95 GLY A C 1
ATOM 791 O O . GLY A 1 95 ? 5.074 -11.704 -4.258 1.00 54.62 95 GLY A O 1
ATOM 792 N N . LYS A 1 96 ? 7.152 -12.538 -4.399 1.00 64.81 96 LYS A N 1
ATOM 793 C CA . LYS A 1 96 ? 7.496 -12.347 -2.983 1.00 64.81 96 LYS A CA 1
ATOM 794 C C . LYS A 1 96 ? 7.541 -10.873 -2.555 1.00 64.81 96 LYS A C 1
ATOM 796 O O . LYS A 1 96 ? 8.111 -10.599 -1.515 1.00 64.81 96 LYS A O 1
ATOM 801 N N . ILE A 1 97 ? 7.006 -9.927 -3.319 1.00 74.50 97 ILE A N 1
ATOM 802 C CA . ILE A 1 97 ? 7.081 -8.489 -3.045 1.00 74.50 97 ILE A CA 1
ATOM 803 C C . ILE A 1 97 ? 6.188 -8.142 -1.844 1.00 74.50 97 ILE A C 1
ATOM 805 O O . ILE A 1 97 ? 5.108 -8.719 -1.691 1.00 74.50 97 ILE A O 1
ATOM 809 N N . VAL A 1 98 ? 6.629 -7.215 -0.986 1.00 79.38 98 VAL A N 1
ATOM 810 C CA . VAL A 1 98 ? 5.907 -6.855 0.251 1.00 79.38 98 VAL A CA 1
ATOM 811 C C . VAL A 1 98 ? 4.470 -6.386 -0.004 1.00 79.38 98 VAL A C 1
ATOM 813 O O . VAL A 1 98 ? 3.576 -6.762 0.750 1.00 79.38 98 VAL A O 1
ATOM 816 N N . ASP A 1 99 ? 4.217 -5.657 -1.093 1.00 81.00 99 ASP A N 1
ATOM 817 C CA . ASP A 1 99 ? 2.883 -5.178 -1.475 1.00 81.00 99 ASP A CA 1
ATOM 818 C C . ASP A 1 99 ? 1.913 -6.344 -1.705 1.00 81.00 99 ASP A C 1
ATOM 820 O O . ASP A 1 99 ? 0.799 -6.382 -1.180 1.00 81.00 99 ASP A O 1
ATOM 824 N N . VAL A 1 100 ? 2.371 -7.351 -2.453 1.00 78.12 100 VAL A N 1
ATOM 825 C CA . VAL A 1 100 ? 1.609 -8.569 -2.748 1.00 78.12 100 VAL A CA 1
ATOM 826 C C . VAL A 1 100 ? 1.398 -9.377 -1.473 1.00 78.12 100 VAL A C 1
ATOM 828 O O . VAL A 1 100 ? 0.283 -9.821 -1.199 1.00 78.12 100 VAL A O 1
ATOM 831 N N . HIS A 1 101 ? 2.450 -9.529 -0.664 1.00 83.56 101 HIS A N 1
ATOM 832 C CA . HIS A 1 101 ? 2.383 -10.244 0.606 1.00 83.56 101 HIS A CA 1
ATOM 833 C C . HIS A 1 101 ? 1.333 -9.634 1.547 1.00 83.56 101 HIS A C 1
ATOM 835 O O . HIS A 1 101 ? 0.497 -10.364 2.077 1.00 83.56 101 HIS A O 1
ATOM 841 N N . LEU A 1 102 ? 1.319 -8.305 1.703 1.00 88.81 102 LEU A N 1
ATOM 842 C CA . LEU A 1 102 ? 0.347 -7.594 2.539 1.00 88.81 102 LEU A CA 1
ATOM 843 C C . LEU A 1 102 ? -1.091 -7.818 2.069 1.00 88.81 102 LEU A C 1
ATOM 845 O O . LEU A 1 102 ? -1.972 -8.079 2.889 1.00 88.81 102 LEU A O 1
ATOM 849 N N . MET A 1 103 ? -1.332 -7.758 0.759 1.00 87.94 103 MET A N 1
ATOM 850 C CA . MET A 1 103 ? -2.662 -7.982 0.190 1.00 87.94 103 MET A CA 1
ATOM 851 C C . MET A 1 103 ? -3.111 -9.439 0.367 1.00 87.94 103 MET A C 1
ATOM 853 O O . MET A 1 103 ? -4.241 -9.696 0.793 1.00 87.94 103 MET A O 1
ATOM 857 N N . MET A 1 104 ? -2.220 -10.405 0.122 1.00 85.81 104 MET A N 1
ATOM 858 C CA . MET A 1 104 ? -2.500 -11.824 0.365 1.00 85.81 104 MET A CA 1
ATOM 859 C C . MET A 1 104 ? -2.816 -12.096 1.837 1.00 85.81 104 MET A C 1
ATOM 861 O O . MET A 1 104 ? -3.787 -12.792 2.137 1.00 85.81 104 MET A O 1
ATOM 865 N N . GLU A 1 105 ? -2.024 -11.545 2.755 1.00 90.44 105 GLU A N 1
ATOM 866 C CA . GLU A 1 105 ? -2.218 -11.725 4.193 1.00 90.44 105 GLU A CA 1
ATOM 867 C C . GLU A 1 105 ? -3.508 -11.060 4.681 1.00 90.44 105 GLU A C 1
ATOM 869 O O . GLU A 1 105 ? -4.243 -11.625 5.492 1.00 90.44 105 GLU A O 1
ATOM 874 N N . ALA A 1 106 ? -3.851 -9.898 4.123 1.00 93.94 106 ALA A N 1
ATOM 875 C CA . ALA A 1 106 ? -5.108 -9.232 4.420 1.00 93.94 106 ALA A CA 1
ATOM 876 C C . ALA A 1 106 ? -6.307 -10.111 4.048 1.00 93.94 106 ALA A C 1
ATOM 878 O O . ALA A 1 106 ? -7.217 -10.290 4.861 1.00 93.94 106 ALA A O 1
ATOM 879 N N . ARG A 1 107 ? -6.271 -10.724 2.860 1.00 90.31 107 ARG A N 1
ATOM 880 C CA . ARG A 1 107 ? -7.314 -11.647 2.403 1.00 90.31 107 ARG A CA 1
ATOM 881 C C . ARG A 1 107 ? -7.374 -12.919 3.250 1.00 90.31 107 ARG A C 1
ATOM 883 O O . ARG A 1 107 ? -8.470 -13.339 3.607 1.00 90.31 107 ARG A O 1
ATOM 890 N N . ARG A 1 108 ? -6.224 -13.501 3.616 1.00 92.88 108 ARG A N 1
ATOM 891 C CA . ARG A 1 108 ? -6.147 -14.656 4.538 1.00 92.88 108 ARG A CA 1
ATOM 892 C C . ARG A 1 108 ? -6.743 -14.345 5.909 1.00 92.88 108 ARG A C 1
ATOM 894 O O . ARG A 1 108 ? -7.388 -15.197 6.507 1.00 92.88 108 ARG A O 1
ATOM 901 N N . SER A 1 109 ? -6.579 -13.108 6.362 1.00 95.25 109 SER A N 1
ATOM 902 C CA . SER A 1 109 ? -7.135 -12.593 7.612 1.00 95.25 109 SER A CA 1
ATOM 903 C C . SER A 1 109 ? -8.578 -12.070 7.483 1.00 95.25 109 SER A C 1
ATOM 905 O O . SER A 1 109 ? -9.033 -11.340 8.363 1.00 95.25 109 SER A O 1
ATOM 907 N N . ASN A 1 110 ? -9.305 -12.394 6.402 1.00 95.81 110 ASN A N 1
ATOM 908 C CA . ASN A 1 110 ? -10.683 -11.945 6.140 1.00 95.81 110 ASN A CA 1
ATOM 909 C C . ASN A 1 110 ? -10.881 -10.415 6.197 1.00 95.81 110 ASN A C 1
ATOM 911 O O . ASN A 1 110 ? -11.969 -9.924 6.507 1.00 95.81 110 ASN A O 1
ATOM 915 N N . LYS A 1 111 ? -9.835 -9.637 5.900 1.00 96.44 111 LYS A N 1
ATOM 916 C CA . LYS A 1 111 ? -9.926 -8.178 5.775 1.00 96.44 111 LYS A CA 1
ATOM 917 C C . LYS A 1 111 ? -10.504 -7.825 4.407 1.00 96.44 111 LYS A C 1
ATOM 919 O O . LYS A 1 111 ? -10.316 -8.545 3.429 1.00 96.44 111 LYS A O 1
ATOM 924 N N . THR A 1 112 ? -11.175 -6.680 4.320 1.00 95.88 112 THR A N 1
ATOM 925 C CA . THR A 1 112 ? -11.595 -6.135 3.020 1.00 95.88 112 THR A CA 1
ATOM 926 C C . THR A 1 112 ? -10.378 -5.576 2.292 1.00 95.88 112 THR A C 1
ATOM 928 O O . THR A 1 112 ? -9.679 -4.737 2.860 1.00 95.88 112 THR A O 1
ATOM 931 N N . THR A 1 113 ? -10.142 -6.005 1.053 1.00 94.69 113 THR A N 1
ATOM 932 C CA . THR A 1 113 ? -9.037 -5.523 0.211 1.00 94.69 113 THR A CA 1
ATOM 933 C C . THR A 1 113 ? -9.527 -4.622 -0.924 1.00 94.69 113 THR A C 1
ATOM 935 O O . THR A 1 113 ? -10.691 -4.700 -1.321 1.00 94.69 113 THR A O 1
ATOM 938 N N . GLY A 1 114 ? -8.657 -3.763 -1.455 1.00 93.31 114 GLY A N 1
ATOM 939 C CA . GLY A 1 114 ? -8.932 -2.998 -2.673 1.00 93.31 114 GLY A CA 1
ATOM 940 C C . GLY A 1 114 ? -7.735 -2.180 -3.155 1.00 93.31 114 GLY A C 1
ATOM 941 O O . GLY A 1 114 ? -6.643 -2.284 -2.598 1.00 93.31 114 GLY A O 1
ATOM 942 N N . SER A 1 115 ? -7.957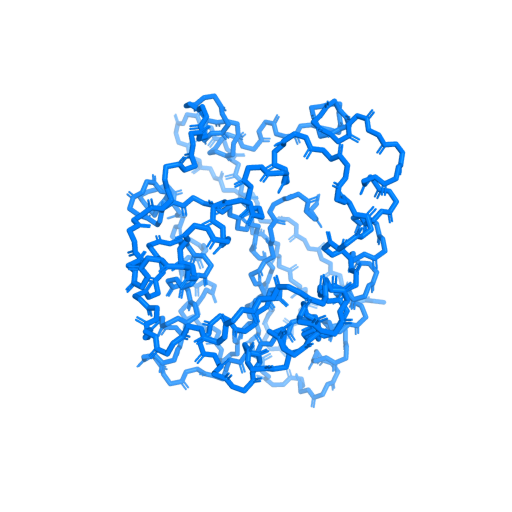 -1.348 -4.174 1.00 92.19 115 SER A N 1
ATOM 943 C CA . SER A 1 115 ? -6.939 -0.467 -4.757 1.00 92.19 115 SER A CA 1
ATOM 944 C C . SER A 1 115 ? -7.235 1.021 -4.544 1.00 92.19 115 SER A C 1
ATOM 946 O O . SER A 1 115 ? -8.396 1.444 -4.399 1.00 92.19 115 SER A O 1
ATOM 948 N N . LEU A 1 116 ? -6.169 1.819 -4.530 1.00 93.94 116 LEU A N 1
ATOM 949 C CA . LEU A 1 116 ? -6.228 3.278 -4.565 1.00 93.94 116 LEU A CA 1
ATOM 950 C C . LEU A 1 116 ? -6.288 3.820 -5.996 1.00 93.94 116 LEU A C 1
ATOM 952 O O . LEU A 1 116 ? -6.899 4.863 -6.223 1.00 93.94 116 LEU A O 1
ATOM 956 N N . GLU A 1 117 ? -5.744 3.079 -6.955 1.00 90.25 117 GLU A N 1
ATOM 957 C CA . GLU A 1 117 ? -5.736 3.426 -8.372 1.00 90.25 117 GLU A CA 1
ATOM 958 C C . GLU A 1 117 ? -6.580 2.439 -9.189 1.00 90.25 117 GLU A C 1
ATOM 960 O O . GLU A 1 117 ? -6.794 1.286 -8.791 1.00 90.25 117 GLU A O 1
ATOM 965 N N . THR A 1 118 ? -7.090 2.882 -10.340 1.00 88.44 118 THR A N 1
ATOM 966 C CA . THR A 1 118 ? -7.780 1.991 -11.286 1.00 88.44 118 THR A CA 1
ATOM 967 C C . THR A 1 118 ? -6.770 1.328 -12.226 1.00 88.44 118 THR A C 1
ATOM 969 O O . THR A 1 118 ? -5.703 1.905 -12.457 1.00 88.44 118 THR A O 1
ATOM 972 N N . PRO A 1 119 ? -7.085 0.149 -12.794 1.00 80.62 119 PRO A N 1
ATOM 973 C CA . PRO A 1 119 ? -6.216 -0.509 -13.771 1.00 80.62 119 PRO A CA 1
ATOM 974 C C . PRO A 1 119 ? -5.855 0.395 -14.955 1.00 80.62 119 PRO A C 1
ATOM 976 O O . PRO A 1 119 ? -4.715 0.403 -15.415 1.00 80.62 119 PRO A O 1
ATOM 979 N N . GLU A 1 120 ? -6.819 1.183 -15.437 1.00 82.06 120 GLU A N 1
ATOM 980 C CA . GLU A 1 120 ? -6.658 2.083 -16.580 1.00 82.06 120 GLU A CA 1
ATOM 981 C C . GLU A 1 120 ? -5.735 3.248 -16.239 1.00 82.06 120 GLU A C 1
ATOM 983 O O . GLU A 1 120 ? -4.844 3.559 -17.026 1.00 82.06 120 GLU A O 1
ATOM 988 N N . TYR A 1 121 ? -5.922 3.863 -15.067 1.00 83.44 121 TYR A N 1
ATOM 989 C CA . TYR A 1 121 ? -5.087 4.973 -14.616 1.00 83.44 121 TYR A CA 1
ATOM 990 C C . TYR A 1 121 ? -3.650 4.513 -14.370 1.00 83.44 121 TYR A C 1
ATOM 992 O O . TYR A 1 121 ? -2.708 5.140 -14.851 1.00 83.44 121 TYR A O 1
ATOM 1000 N N . PHE A 1 122 ? -3.484 3.376 -13.688 1.00 81.06 122 PHE A N 1
ATOM 1001 C CA . PHE A 1 122 ? -2.174 2.780 -13.454 1.00 81.06 122 PHE A CA 1
ATOM 1002 C C . PHE A 1 122 ? -1.471 2.462 -14.780 1.00 81.06 122 PHE A C 1
ATOM 1004 O O . PHE A 1 122 ? -0.322 2.839 -14.975 1.00 81.06 122 PHE A O 1
ATOM 1011 N N . CYS A 1 123 ? -2.181 1.864 -15.741 1.00 76.94 123 CYS A N 1
ATOM 1012 C CA . CYS A 1 123 ? -1.673 1.629 -17.093 1.00 76.94 123 CYS A CA 1
ATOM 1013 C C . CYS A 1 123 ? -1.305 2.926 -17.834 1.00 76.94 123 CYS A C 1
ATOM 1015 O O . CYS A 1 123 ? -0.247 3.006 -18.452 1.00 76.94 123 CYS A O 1
ATOM 1017 N N . GLU A 1 124 ? -2.153 3.954 -17.800 1.00 75.44 124 GLU A N 1
ATOM 1018 C CA . GLU A 1 124 ? -1.878 5.233 -18.458 1.00 75.44 124 GLU A CA 1
ATOM 1019 C C . GLU A 1 124 ? -0.603 5.879 -17.913 1.00 75.44 124 GLU A C 1
ATOM 1021 O O . GLU A 1 124 ? 0.259 6.286 -18.696 1.00 75.44 124 GLU A O 1
ATOM 1026 N N . LYS A 1 125 ? -0.460 5.922 -16.584 1.00 73.44 125 LYS A N 1
ATOM 1027 C CA . LYS A 1 125 ? 0.726 6.477 -15.929 1.00 73.44 125 LYS A CA 1
ATOM 1028 C C . LYS A 1 125 ? 1.964 5.610 -16.145 1.00 73.44 125 LYS A C 1
ATOM 1030 O O . LYS A 1 125 ? 3.030 6.170 -16.384 1.00 73.44 125 LYS A O 1
ATOM 1035 N N . LEU A 1 126 ? 1.811 4.285 -16.221 1.00 64.75 126 LEU A N 1
ATOM 1036 C CA . LEU A 1 126 ? 2.879 3.365 -16.627 1.00 64.75 126 LEU A CA 1
ATOM 1037 C C . LEU A 1 126 ? 3.457 3.725 -18.011 1.00 64.75 126 LEU A C 1
ATOM 1039 O O . LEU A 1 126 ? 4.667 3.669 -18.205 1.00 64.75 126 LEU A O 1
ATOM 1043 N N . PHE A 1 127 ? 2.621 4.123 -18.978 1.00 56.22 12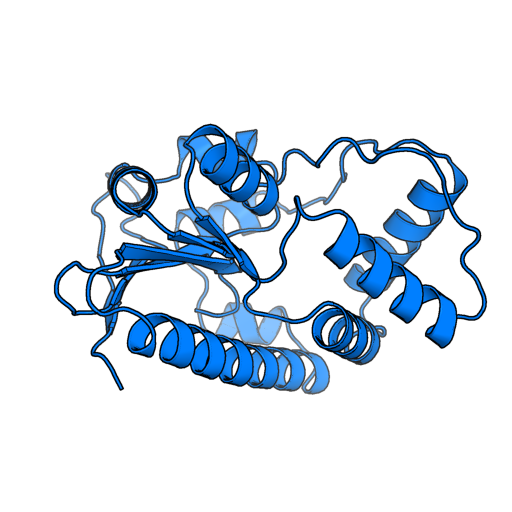7 PHE A N 1
ATOM 1044 C CA . PHE A 1 127 ? 3.088 4.519 -20.317 1.00 56.22 127 PHE A CA 1
ATOM 1045 C C . PHE A 1 127 ? 3.615 5.955 -20.407 1.00 56.22 127 PHE A C 1
ATOM 1047 O O . PHE A 1 127 ? 4.378 6.255 -21.322 1.00 56.22 127 PHE A O 1
ATOM 1054 N N . MET A 1 128 ? 3.228 6.839 -19.488 1.00 52.50 128 MET A N 1
ATOM 1055 C CA . MET A 1 128 ? 3.696 8.231 -19.456 1.00 52.50 128 MET A CA 1
ATOM 1056 C C . MET A 1 128 ? 5.174 8.341 -19.036 1.00 52.50 128 MET A C 1
ATOM 1058 O O . MET A 1 128 ? 5.851 9.295 -19.397 1.00 52.50 128 MET A O 1
ATOM 1062 N N . VAL A 1 129 ? 5.671 7.326 -18.326 1.00 51.69 129 VAL A N 1
ATOM 1063 C CA . VAL A 1 129 ? 7.017 7.239 -17.738 1.00 51.69 129 VAL A CA 1
ATOM 1064 C C . VAL A 1 129 ? 7.956 6.314 -18.559 1.00 51.69 129 VAL A C 1
ATOM 1066 O O . VAL A 1 129 ? 9.112 6.069 -18.223 1.00 51.69 129 VAL A O 1
ATOM 1069 N N . ALA A 1 130 ? 7.493 5.819 -19.713 1.00 47.31 130 ALA A N 1
ATOM 1070 C CA . ALA A 1 130 ? 8.114 4.733 -20.481 1.00 47.31 130 ALA A CA 1
ATOM 1071 C C . ALA A 1 130 ? 9.475 5.031 -21.165 1.00 47.31 130 ALA A C 1
ATOM 1073 O O . ALA A 1 130 ? 9.942 4.195 -21.937 1.00 47.31 130 ALA A O 1
ATOM 1074 N N . ASN A 1 131 ? 10.126 6.167 -20.889 1.00 42.84 131 ASN A N 1
ATOM 1075 C CA . ASN A 1 131 ? 11.440 6.519 -21.450 1.00 42.84 131 ASN A CA 1
ATOM 1076 C C . ASN A 1 131 ? 12.625 6.331 -20.485 1.00 42.84 131 ASN A C 1
ATOM 1078 O O . ASN A 1 131 ? 13.750 6.657 -20.862 1.00 42.84 131 ASN A O 1
ATOM 1082 N N . SER A 1 132 ? 12.427 5.787 -19.279 1.00 47.81 132 SER A N 1
ATOM 1083 C CA . SER A 1 132 ? 13.546 5.494 -18.370 1.00 47.81 132 SER A CA 1
ATOM 1084 C C . SER A 1 132 ? 14.081 4.059 -18.524 1.00 47.81 132 SER A C 1
ATOM 1086 O O . SER A 1 132 ? 13.355 3.100 -18.815 1.00 47.81 132 SER A O 1
ATOM 1088 N N . THR A 1 133 ? 15.397 3.901 -18.362 1.00 39.31 133 THR A N 1
ATOM 1089 C CA . THR A 1 133 ? 16.135 2.635 -18.522 1.00 39.31 133 THR A CA 1
ATOM 1090 C C . THR A 1 133 ? 15.634 1.547 -17.565 1.00 39.31 133 THR A C 1
ATOM 1092 O O . THR A 1 133 ? 15.510 0.381 -17.951 1.00 39.31 133 THR A O 1
ATOM 1095 N N . THR A 1 134 ? 15.259 1.931 -16.343 1.00 41.56 134 THR A N 1
ATOM 1096 C CA . THR A 1 134 ? 14.660 1.057 -15.321 1.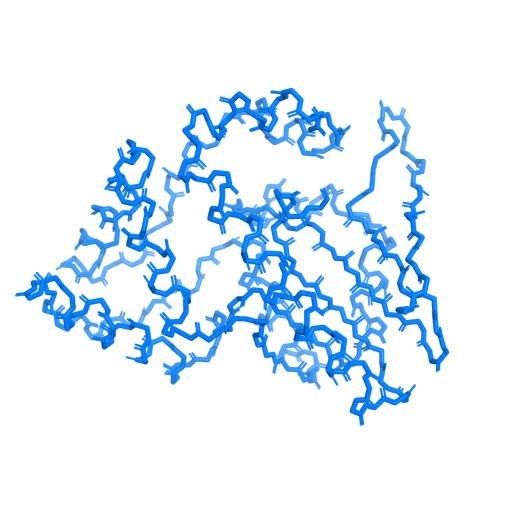00 41.56 134 THR A CA 1
ATOM 1097 C C . THR A 1 134 ? 13.314 0.496 -15.794 1.00 41.56 134 THR A C 1
ATOM 1099 O O . THR A 1 134 ? 12.986 -0.668 -15.551 1.00 41.56 134 THR A O 1
ATOM 1102 N N . TRP A 1 135 ? 12.566 1.284 -16.570 1.00 46.06 135 TRP A N 1
ATOM 1103 C CA . TRP A 1 135 ? 11.258 0.911 -17.108 1.00 46.06 135 TRP A CA 1
ATOM 1104 C C . TRP A 1 135 ? 11.325 0.051 -18.356 1.00 46.06 135 TRP A C 1
ATOM 1106 O O . TRP A 1 135 ? 10.523 -0.873 -18.490 1.00 46.06 135 TRP A O 1
ATOM 1116 N N . THR A 1 136 ? 12.304 0.274 -19.234 1.00 38.16 136 THR A N 1
ATOM 1117 C CA . THR A 1 136 ? 12.568 -0.658 -20.343 1.00 38.16 136 THR A CA 1
ATOM 1118 C C . THR A 1 136 ? 12.879 -2.045 -19.785 1.00 38.16 136 THR A C 1
ATOM 1120 O O . THR A 1 136 ? 12.319 -3.035 -20.250 1.00 38.16 136 THR A O 1
ATOM 1123 N N . LEU A 1 137 ? 13.657 -2.112 -18.698 1.00 39.44 137 LEU A N 1
ATOM 1124 C CA . LEU A 1 137 ? 13.942 -3.359 -17.999 1.00 39.44 137 LEU A CA 1
ATOM 1125 C C . LEU A 1 137 ? 12.680 -3.973 -17.373 1.00 39.44 137 LEU A C 1
ATOM 1127 O O . LEU A 1 137 ? 12.475 -5.174 -17.519 1.00 39.44 137 LEU A O 1
ATOM 1131 N N . ALA A 1 138 ? 11.806 -3.188 -16.732 1.00 46.69 138 ALA A N 1
ATOM 1132 C CA . ALA A 1 138 ? 10.547 -3.677 -16.158 1.00 46.69 138 ALA A CA 1
ATOM 1133 C C . ALA A 1 138 ? 9.574 -4.197 -17.232 1.00 46.69 138 ALA A C 1
ATOM 1135 O O . ALA A 1 138 ? 9.020 -5.289 -17.099 1.00 46.69 138 ALA A O 1
ATOM 1136 N N . VAL A 1 139 ? 9.413 -3.461 -18.333 1.00 45.03 139 VAL A N 1
ATOM 1137 C CA . VAL A 1 139 ? 8.559 -3.827 -19.467 1.00 45.03 139 VAL A CA 1
ATOM 1138 C C . VAL A 1 139 ? 9.127 -5.028 -20.225 1.00 45.03 139 VAL A C 1
ATOM 1140 O O . VAL A 1 139 ? 8.368 -5.932 -20.556 1.00 45.03 139 VAL A O 1
ATOM 1143 N N . ASP A 1 140 ? 10.435 -5.108 -20.466 1.00 43.81 140 ASP A N 1
ATOM 1144 C CA . ASP A 1 140 ? 11.064 -6.262 -21.125 1.00 43.81 140 ASP A CA 1
ATOM 1145 C C . ASP A 1 140 ? 11.108 -7.493 -20.216 1.00 43.81 140 ASP A C 1
ATOM 1147 O O . ASP A 1 140 ? 10.964 -8.631 -20.670 1.00 43.81 140 ASP A O 1
ATOM 1151 N N . THR A 1 141 ? 11.181 -7.275 -18.907 1.00 45.78 141 THR A N 1
ATOM 1152 C CA . THR A 1 141 ? 10.970 -8.306 -17.895 1.00 45.78 141 THR A CA 1
ATOM 1153 C C . THR A 1 141 ? 9.526 -8.816 -17.935 1.00 45.78 141 THR A C 1
ATOM 1155 O O . THR A 1 141 ? 9.309 -10.022 -17.967 1.00 45.78 141 THR A O 1
ATOM 1158 N N . ILE A 1 142 ? 8.521 -7.941 -18.021 1.00 49.44 142 ILE A N 1
ATOM 1159 C CA . ILE A 1 142 ? 7.113 -8.338 -18.189 1.00 49.44 142 ILE A CA 1
ATOM 1160 C C . ILE A 1 142 ? 6.908 -9.059 -19.533 1.00 49.44 142 ILE A C 1
ATOM 1162 O O . ILE A 1 142 ? 6.310 -10.132 -19.560 1.00 49.44 142 ILE A O 1
ATOM 1166 N N . LYS A 1 143 ? 7.459 -8.547 -20.641 1.00 46.69 143 LYS A N 1
ATOM 1167 C CA . LYS A 1 143 ? 7.371 -9.164 -21.979 1.00 46.69 143 LYS A CA 1
ATOM 1168 C C . LYS A 1 143 ? 8.023 -10.546 -22.025 1.00 46.69 143 LYS A C 1
ATOM 1170 O O . LYS A 1 143 ? 7.428 -11.479 -22.561 1.00 46.69 143 LYS A O 1
ATOM 1175 N N . SER A 1 144 ? 9.226 -10.700 -21.468 1.00 42.09 144 SER A N 1
ATOM 1176 C CA . SER A 1 144 ? 9.919 -11.995 -21.412 1.00 42.09 144 SER A CA 1
ATOM 1177 C C . SER A 1 144 ? 9.177 -13.002 -20.525 1.00 42.09 144 SER A C 1
ATOM 1179 O O . SER A 1 144 ? 9.118 -14.183 -20.860 1.00 42.09 144 SER A O 1
ATOM 1181 N N . ARG A 1 145 ? 8.522 -12.536 -19.453 1.00 49.97 145 ARG A N 1
ATOM 1182 C CA . ARG A 1 145 ? 7.708 -13.357 -18.538 1.00 49.97 145 ARG A CA 1
ATOM 1183 C C . ARG A 1 145 ? 6.375 -13.802 -19.126 1.00 49.97 145 ARG A C 1
ATOM 1185 O O . ARG A 1 145 ? 5.989 -14.949 -18.928 1.00 49.97 145 ARG A O 1
ATOM 1192 N N . VAL A 1 146 ? 5.710 -12.933 -19.887 1.00 43.72 146 VAL A N 1
ATOM 1193 C CA . VAL A 1 146 ? 4.514 -13.280 -20.670 1.00 43.72 146 VAL A CA 1
ATOM 1194 C C . VAL A 1 146 ? 4.878 -14.332 -21.722 1.00 43.72 146 VAL A C 1
ATOM 1196 O O . VAL A 1 146 ? 4.196 -15.348 -21.832 1.00 43.72 146 VAL A O 1
ATOM 1199 N N . LYS A 1 147 ? 5.995 -14.149 -22.437 1.00 43.84 147 LYS A N 1
ATOM 1200 C CA . LYS A 1 147 ? 6.423 -15.062 -23.507 1.00 43.84 147 LYS A CA 1
ATOM 1201 C C . LYS A 1 147 ? 6.855 -16.447 -23.005 1.00 43.84 147 LYS A C 1
ATOM 1203 O O . LYS A 1 147 ? 6.587 -17.435 -23.678 1.00 43.84 147 LYS A O 1
ATOM 1208 N N . ASN A 1 148 ? 7.490 -16.526 -21.834 1.00 43.62 148 ASN A N 1
ATOM 1209 C CA . ASN A 1 148 ? 8.059 -17.781 -21.322 1.00 43.62 148 ASN A CA 1
ATOM 1210 C C . ASN A 1 148 ? 7.176 -18.498 -20.289 1.00 43.62 148 ASN A C 1
ATOM 1212 O O . ASN A 1 148 ? 7.520 -19.593 -19.855 1.00 43.62 148 ASN A O 1
ATOM 1216 N N . GLY A 1 149 ? 6.049 -17.908 -19.876 1.00 36.66 149 GLY A N 1
ATOM 1217 C CA . GLY A 1 149 ? 5.069 -18.583 -19.021 1.00 36.66 149 GLY A CA 1
ATOM 1218 C C . GLY A 1 149 ? 5.572 -18.944 -17.617 1.00 36.66 149 GLY A C 1
ATOM 1219 O O . GLY A 1 149 ? 4.931 -19.736 -16.929 1.00 36.66 149 GLY A O 1
ATOM 1220 N N . THR A 1 150 ? 6.701 -18.376 -17.191 1.00 37.16 150 THR A N 1
ATOM 1221 C CA . THR A 1 150 ? 7.318 -18.586 -15.879 1.00 37.16 150 THR A CA 1
ATOM 1222 C C . THR A 1 150 ? 7.407 -17.258 -15.132 1.00 37.16 150 THR A C 1
ATOM 1224 O O . THR A 1 150 ? 8.179 -16.374 -15.513 1.00 37.16 150 THR A O 1
ATOM 1227 N N . PHE A 1 151 ? 6.672 -17.133 -14.025 1.00 42.38 151 PHE A N 1
ATOM 1228 C CA . PHE A 1 151 ? 6.920 -16.110 -13.005 1.00 42.38 151 PHE A CA 1
ATOM 1229 C C . PHE A 1 151 ? 8.135 -16.523 -12.160 1.00 42.38 151 PHE A C 1
ATOM 1231 O O . PHE A 1 151 ? 8.008 -16.967 -11.024 1.00 42.38 151 PHE A O 1
ATOM 1238 N N . GLY A 1 152 ? 9.328 -16.434 -12.750 1.00 37.53 152 GLY A N 1
ATOM 1239 C CA . GLY A 1 152 ? 10.580 -16.455 -11.994 1.00 37.53 152 GLY A CA 1
ATOM 1240 C C . GLY A 1 152 ? 10.784 -15.120 -11.274 1.00 37.53 152 GLY A C 1
ATOM 1241 O O . GLY A 1 152 ? 10.385 -14.075 -11.798 1.00 37.53 152 GLY A O 1
ATOM 1242 N N . GLU A 1 153 ? 11.375 -15.161 -10.074 1.00 37.09 153 GLU A N 1
ATOM 1243 C CA . GLU A 1 153 ? 11.577 -13.991 -9.211 1.00 37.09 153 GLU A CA 1
ATOM 1244 C C . GLU A 1 153 ? 12.163 -12.793 -9.987 1.00 37.09 153 GLU A C 1
ATOM 1246 O O . GLU A 1 153 ? 13.098 -12.957 -10.781 1.00 37.09 153 GLU A O 1
ATOM 1251 N N . PRO A 1 154 ? 11.660 -11.562 -9.778 1.00 38.44 154 PRO A N 1
ATOM 1252 C CA . PRO A 1 154 ? 12.381 -10.378 -10.200 1.00 38.44 154 PRO A CA 1
ATOM 1253 C C . PRO A 1 154 ? 13.753 -10.345 -9.550 1.00 38.44 154 PRO A C 1
ATOM 1255 O O . PRO A 1 154 ? 13.877 -10.048 -8.369 1.00 38.44 154 PRO A O 1
ATOM 1258 N N . LYS A 1 155 ? 14.797 -10.557 -10.360 1.00 38.31 155 LYS A N 1
ATOM 1259 C CA . LYS A 1 155 ? 16.109 -9.954 -10.116 1.00 38.31 155 LYS A CA 1
ATOM 1260 C C . LYS A 1 155 ? 15.991 -8.445 -10.341 1.00 38.31 155 LYS A C 1
ATOM 1262 O O . LYS A 1 155 ? 16.574 -7.895 -11.266 1.00 38.31 155 LYS A O 1
ATOM 1267 N N . MET A 1 156 ? 15.164 -7.795 -9.529 1.00 42.97 156 MET A N 1
ATOM 1268 C CA . MET A 1 156 ? 15.257 -6.364 -9.316 1.00 42.97 156 MET A CA 1
ATOM 1269 C C . MET A 1 156 ? 16.509 -6.212 -8.452 1.00 42.97 156 MET A C 1
ATOM 1271 O O . MET A 1 156 ? 16.510 -6.571 -7.272 1.00 42.97 156 MET A O 1
ATOM 1275 N N . TYR A 1 157 ? 17.628 -5.881 -9.101 1.00 42.25 157 TYR A N 1
ATOM 1276 C CA . TYR A 1 157 ? 18.884 -5.556 -8.433 1.00 42.25 157 TYR A CA 1
ATOM 1277 C C . TYR A 1 157 ? 18.677 -4.213 -7.735 1.00 42.25 157 TYR A C 1
ATOM 1279 O O . TYR A 1 157 ? 19.090 -3.184 -8.245 1.00 42.25 157 TYR A O 1
ATOM 1287 N N . GLU A 1 158 ? 17.984 -4.223 -6.600 1.00 56.47 158 GLU A N 1
ATOM 1288 C CA . GLU A 1 158 ? 17.966 -3.064 -5.715 1.00 56.47 158 GLU A CA 1
ATOM 1289 C C . GLU A 1 158 ? 19.259 -3.092 -4.894 1.00 56.47 158 GLU A C 1
ATOM 1291 O O . GLU A 1 158 ? 19.446 -4.055 -4.124 1.00 56.47 158 GLU A O 1
ATOM 1296 N N . PRO A 1 159 ? 20.170 -2.112 -5.083 1.00 58.69 159 PRO A N 1
ATOM 1297 C CA . PRO A 1 159 ? 21.430 -2.041 -4.354 1.00 58.69 159 PRO A CA 1
ATOM 1298 C C . PRO A 1 159 ? 21.175 -2.085 -2.845 1.00 58.69 159 PRO A C 1
ATOM 1300 O O . PRO A 1 159 ? 20.172 -1.559 -2.363 1.00 58.69 159 PRO A O 1
ATOM 1303 N N . GLU A 1 160 ? 22.073 -2.699 -2.072 1.00 65.75 160 GLU A N 1
ATOM 1304 C CA . GLU A 1 160 ? 21.961 -2.719 -0.602 1.00 65.75 160 GLU A CA 1
ATOM 1305 C C . GLU A 1 160 ? 21.808 -1.312 -0.009 1.00 65.75 160 GLU A C 1
ATOM 1307 O O . GLU A 1 160 ? 21.141 -1.145 1.009 1.00 65.75 160 GLU A O 1
ATOM 1312 N N . GLU A 1 161 ? 22.351 -0.305 -0.692 1.00 65.69 161 GLU A N 1
ATOM 1313 C CA . GLU A 1 161 ? 22.216 1.113 -0.369 1.00 65.69 161 GLU A CA 1
ATOM 1314 C C . GLU A 1 161 ? 20.761 1.595 -0.393 1.00 65.69 161 GLU A C 1
ATOM 1316 O O . GLU A 1 161 ? 20.361 2.300 0.524 1.00 65.69 161 GLU A O 1
ATOM 1321 N N . PHE A 1 162 ? 19.939 1.159 -1.353 1.00 67.69 162 PHE A N 1
ATOM 1322 C CA . PHE A 1 162 ? 18.522 1.540 -1.421 1.00 67.69 162 PHE A CA 1
ATOM 1323 C C . PHE A 1 162 ? 17.708 0.901 -0.288 1.00 67.69 162 PHE A C 1
ATOM 1325 O O . PHE A 1 162 ? 16.888 1.548 0.362 1.00 67.69 162 PHE A O 1
ATOM 1332 N N . LEU A 1 163 ? 17.986 -0.374 0.017 1.00 72.81 163 LEU A N 1
ATOM 1333 C CA . LEU A 1 163 ? 17.382 -1.054 1.166 1.00 72.81 163 LEU A CA 1
ATOM 1334 C C . LEU A 1 163 ? 17.804 -0.392 2.484 1.00 72.81 163 LEU A C 1
ATOM 1336 O O . LEU A 1 163 ? 16.980 -0.245 3.383 1.00 72.81 163 LEU A O 1
ATOM 1340 N N . LYS A 1 164 ? 19.072 0.010 2.600 1.00 73.00 164 LYS A N 1
ATOM 1341 C CA . LYS A 1 164 ? 19.594 0.727 3.764 1.00 73.00 164 LYS A CA 1
ATOM 1342 C C . LYS A 1 164 ? 18.949 2.106 3.897 1.00 73.00 164 LYS A C 1
ATOM 1344 O O . LYS A 1 164 ? 18.489 2.418 4.988 1.00 73.00 164 LYS A O 1
ATOM 1349 N N . ALA A 1 165 ? 18.839 2.866 2.807 1.00 73.12 165 ALA A N 1
ATOM 1350 C CA . ALA A 1 165 ? 18.174 4.165 2.782 1.00 73.12 165 ALA A CA 1
ATOM 1351 C C . ALA A 1 165 ? 16.714 4.047 3.227 1.00 73.12 165 ALA A C 1
ATOM 1353 O O . ALA A 1 165 ? 16.279 4.800 4.093 1.00 73.12 165 ALA A O 1
ATOM 1354 N N . TYR A 1 166 ? 15.991 3.027 2.752 1.00 76.69 166 TYR A N 1
ATOM 1355 C CA . TYR A 1 166 ? 14.653 2.738 3.258 1.00 76.69 166 TYR A CA 1
ATOM 1356 C C . TYR A 1 166 ? 14.659 2.366 4.733 1.00 76.69 166 TYR A C 1
ATOM 1358 O O . TYR A 1 166 ? 13.941 2.978 5.502 1.00 76.69 166 TYR A O 1
ATOM 1366 N N . ILE A 1 167 ? 15.465 1.405 5.185 1.00 75.31 167 ILE A N 1
ATOM 1367 C CA . ILE A 1 167 ? 15.480 1.008 6.606 1.00 75.31 167 ILE A CA 1
ATOM 1368 C C . ILE A 1 167 ? 15.799 2.203 7.516 1.00 75.31 167 ILE A C 1
ATOM 1370 O O . ILE A 1 167 ? 15.248 2.311 8.612 1.00 75.31 167 ILE A O 1
ATOM 1374 N N . CYS A 1 168 ? 16.654 3.105 7.042 1.00 73.44 168 CYS A N 1
ATOM 1375 C CA . CYS A 1 168 ? 17.076 4.293 7.755 1.00 73.44 168 CYS A CA 1
ATOM 1376 C C . CYS A 1 168 ? 16.229 5.544 7.469 1.00 73.44 168 CYS A C 1
ATOM 1378 O O . CYS A 1 168 ? 16.587 6.592 7.985 1.00 73.44 168 CYS A O 1
ATOM 1380 N N . SER A 1 169 ? 15.149 5.465 6.675 1.00 67.31 169 SER A N 1
ATOM 1381 C CA . SER A 1 169 ? 14.423 6.619 6.092 1.00 67.31 169 SER A CA 1
ATOM 1382 C C . SER A 1 169 ? 15.337 7.795 5.717 1.00 67.31 169 SER A C 1
ATOM 1384 O O . SER A 1 169 ? 15.040 8.944 6.023 1.00 67.31 169 SER A O 1
ATOM 1386 N N . GLU A 1 170 ? 16.451 7.498 5.053 1.00 65.06 170 GLU A N 1
ATOM 1387 C CA . GLU A 1 170 ? 17.394 8.485 4.507 1.00 65.06 170 GLU A CA 1
ATOM 1388 C C . GLU A 1 170 ? 16.958 8.957 3.106 1.00 65.06 170 GLU A C 1
ATOM 1390 O O . GLU A 1 170 ? 17.772 9.445 2.331 1.00 65.06 170 GLU A O 1
ATOM 1395 N N . PHE A 1 171 ? 15.677 8.795 2.756 1.00 63.50 171 PHE A N 1
ATOM 1396 C CA . PHE A 1 171 ? 15.106 9.439 1.577 1.00 63.50 171 PHE A CA 1
ATOM 1397 C C . PHE A 1 171 ? 14.867 10.909 1.916 1.00 63.50 171 PHE A C 1
ATOM 1399 O O . PHE A 1 171 ? 13.822 11.255 2.467 1.00 63.50 171 PHE A O 1
ATOM 1406 N N . ASP A 1 172 ? 15.853 11.761 1.658 1.00 60.50 172 ASP A N 1
ATOM 1407 C CA . ASP A 1 172 ? 15.619 13.199 1.613 1.00 60.50 172 ASP A CA 1
ATOM 1408 C C . ASP A 1 172 ? 15.082 13.617 0.235 1.00 60.50 172 ASP A C 1
ATOM 1410 O O . ASP A 1 172 ? 15.134 12.861 -0.744 1.00 60.50 172 ASP A O 1
ATOM 1414 N N . ASP A 1 173 ? 14.505 14.820 0.182 1.00 61.12 173 ASP A N 1
ATOM 1415 C CA . ASP A 1 173 ? 13.925 15.379 -1.042 1.00 61.12 173 ASP A CA 1
ATOM 1416 C C . ASP A 1 173 ? 14.965 15.399 -2.175 1.00 61.12 173 ASP A C 1
ATOM 1418 O O . ASP A 1 173 ? 14.642 15.079 -3.314 1.00 61.12 173 ASP A O 1
ATOM 1422 N N . GLU A 1 174 ? 16.235 15.668 -1.852 1.00 64.25 174 GLU A N 1
ATOM 1423 C CA . GLU A 1 174 ? 17.348 15.682 -2.804 1.00 64.25 174 GLU A CA 1
ATOM 1424 C C . GLU A 1 174 ? 17.642 14.284 -3.374 1.00 64.25 174 GLU A C 1
ATOM 1426 O O . GLU A 1 174 ? 17.824 14.131 -4.583 1.00 64.25 174 GLU A O 1
ATOM 1431 N N . TYR A 1 175 ? 17.662 13.236 -2.549 1.00 64.81 175 TYR A N 1
ATOM 1432 C CA . TYR A 1 175 ? 17.840 11.854 -2.991 1.00 64.81 175 TYR A CA 1
ATOM 1433 C C . TYR A 1 175 ? 16.706 11.429 -3.921 1.00 64.81 175 TYR A C 1
ATOM 1435 O O . TYR A 1 175 ? 16.949 10.807 -4.957 1.00 64.81 175 TYR A O 1
ATOM 1443 N N . MET A 1 176 ? 15.470 11.791 -3.576 1.00 62.31 176 MET A N 1
ATOM 1444 C CA . MET A 1 176 ? 14.297 11.478 -4.383 1.00 62.31 176 MET A CA 1
ATOM 1445 C C . MET A 1 176 ? 14.297 12.261 -5.700 1.00 62.31 176 MET A C 1
ATOM 1447 O O . MET A 1 176 ? 14.123 11.658 -6.756 1.00 62.31 176 MET A O 1
ATOM 1451 N N . GLU A 1 177 ? 14.572 13.564 -5.682 1.00 61.72 177 GLU A N 1
ATOM 1452 C CA . GLU A 1 177 ? 14.714 14.384 -6.892 1.00 61.72 177 GLU A CA 1
ATOM 1453 C C . GLU A 1 177 ? 15.820 13.853 -7.819 1.00 61.72 177 GLU A C 1
ATOM 1455 O O . GLU A 1 177 ? 15.624 13.754 -9.032 1.00 61.72 177 GLU A O 1
ATOM 1460 N N . ASN A 1 178 ? 16.951 13.419 -7.254 1.00 63.19 178 ASN A N 1
ATOM 1461 C CA . ASN A 1 178 ? 18.044 12.807 -8.008 1.00 63.19 178 ASN A CA 1
ATOM 1462 C C . ASN A 1 178 ? 17.682 11.429 -8.584 1.00 63.19 178 ASN A C 1
ATOM 1464 O O . ASN A 1 178 ? 18.166 11.069 -9.661 1.00 63.19 178 ASN A O 1
ATOM 1468 N N . LEU A 1 179 ? 16.846 10.648 -7.891 1.00 59.97 179 LEU A N 1
ATOM 1469 C CA . LEU A 1 179 ? 16.343 9.364 -8.386 1.00 59.97 179 LEU A CA 1
ATOM 1470 C C . LEU A 1 179 ? 15.369 9.566 -9.559 1.00 59.97 179 LEU A C 1
ATOM 1472 O O . LEU A 1 179 ? 15.405 8.816 -10.534 1.00 59.97 179 LEU A O 1
ATOM 1476 N N . TRP A 1 180 ? 14.532 10.601 -9.477 1.00 60.06 180 TRP A N 1
ATOM 1477 C CA . TRP A 1 180 ? 13.468 10.929 -10.431 1.00 60.06 180 TRP A CA 1
ATOM 1478 C C . TRP A 1 180 ? 13.867 12.040 -11.406 1.00 60.06 180 TRP A C 1
ATOM 1480 O O . TRP A 1 180 ? 13.021 12.846 -11.780 1.00 60.06 180 TRP A O 1
ATOM 1490 N N . ASN A 1 181 ? 15.141 12.069 -11.822 1.00 55.22 181 ASN A N 1
ATOM 1491 C CA . ASN A 1 181 ? 15.866 13.141 -12.533 1.00 55.22 181 ASN A CA 1
ATOM 1492 C C . ASN A 1 181 ? 15.283 13.598 -13.903 1.00 55.22 181 ASN A C 1
ATOM 1494 O O . ASN A 1 181 ? 15.980 14.184 -14.734 1.00 55.22 181 ASN A O 1
ATOM 1498 N N . THR A 1 182 ? 14.010 13.318 -14.188 1.00 56.50 182 THR A N 1
ATOM 1499 C CA . THR A 1 182 ? 13.232 13.879 -15.290 1.00 56.50 182 THR A CA 1
ATOM 1500 C C . THR A 1 182 ? 11.946 14.525 -14.760 1.00 56.50 182 THR A C 1
ATOM 1502 O O . THR A 1 182 ? 11.156 13.901 -14.051 1.00 56.50 182 THR A O 1
ATOM 1505 N N . SER A 1 183 ? 11.678 15.776 -15.154 1.00 57.22 183 SER A N 1
ATOM 1506 C CA . SER A 1 183 ? 10.475 16.517 -14.729 1.00 57.22 183 SER A CA 1
ATOM 1507 C C . SER A 1 183 ? 9.169 15.762 -15.012 1.00 57.22 183 SER A C 1
ATOM 1509 O O . SER A 1 183 ? 8.213 15.855 -14.253 1.00 57.22 183 SER A O 1
ATOM 1511 N N . THR A 1 184 ? 9.146 14.942 -16.067 1.00 58.97 184 THR A N 1
ATOM 1512 C CA . THR A 1 184 ? 7.999 14.112 -16.455 1.00 58.97 184 THR A CA 1
ATOM 1513 C C . THR A 1 184 ? 7.689 12.971 -15.484 1.00 58.97 184 THR A C 1
ATOM 1515 O O . THR A 1 184 ? 6.522 12.607 -15.331 1.00 58.97 184 THR A O 1
ATOM 1518 N N . GLU A 1 185 ? 8.705 12.384 -14.846 1.00 59.75 185 GLU A N 1
ATOM 1519 C CA . GLU A 1 185 ? 8.520 11.328 -13.840 1.00 59.75 185 GLU A CA 1
ATOM 1520 C C . GLU A 1 185 ? 8.008 11.918 -12.529 1.00 59.75 185 GLU A C 1
ATOM 1522 O O . GLU A 1 185 ? 7.034 11.412 -11.968 1.00 59.75 185 GLU A O 1
ATOM 1527 N N . PHE A 1 186 ? 8.595 13.039 -12.112 1.00 61.72 186 PHE A N 1
ATOM 1528 C CA . PHE A 1 186 ? 8.180 13.775 -10.924 1.00 61.72 186 PHE A CA 1
ATOM 1529 C C . PHE A 1 186 ? 6.729 14.279 -11.030 1.00 61.72 186 PHE A C 1
ATOM 1531 O O . PHE A 1 186 ? 5.908 13.985 -10.160 1.00 61.72 186 PHE A O 1
ATOM 1538 N N . ASP A 1 187 ? 6.356 14.917 -12.148 1.00 60.53 187 ASP A N 1
ATOM 1539 C CA . ASP A 1 187 ? 4.969 15.338 -12.414 1.00 60.53 187 ASP A CA 1
ATOM 1540 C C . ASP A 1 187 ? 3.997 14.142 -12.406 1.00 60.53 187 ASP A C 1
ATOM 1542 O O . ASP A 1 187 ? 2.843 14.237 -11.968 1.00 60.53 187 ASP A O 1
ATOM 1546 N N . GLY A 1 188 ? 4.467 12.985 -12.886 1.00 62.66 188 GLY A N 1
ATOM 1547 C CA . GLY A 1 188 ? 3.740 11.723 -12.846 1.00 62.66 188 GLY A CA 1
ATOM 1548 C C . GLY A 1 188 ? 3.408 11.270 -11.428 1.00 62.66 188 GLY A C 1
ATOM 1549 O O . GLY A 1 188 ? 2.263 10.890 -11.174 1.00 62.66 188 GLY A O 1
ATOM 1550 N N . ILE A 1 189 ? 4.376 11.336 -10.515 1.00 67.88 189 ILE A N 1
ATOM 1551 C CA . ILE A 1 189 ? 4.230 10.939 -9.109 1.00 67.88 189 ILE A CA 1
ATOM 1552 C C . ILE A 1 189 ? 3.276 11.885 -8.379 1.00 67.88 189 ILE A C 1
ATOM 1554 O O . ILE A 1 189 ? 2.291 11.411 -7.813 1.00 67.88 189 ILE A O 1
ATOM 1558 N N . VAL A 1 190 ? 3.456 13.202 -8.518 1.00 69.94 190 VAL A N 1
ATOM 1559 C CA . VAL A 1 190 ? 2.584 14.208 -7.883 1.00 69.94 190 VAL A CA 1
ATOM 1560 C C . VAL A 1 190 ? 1.113 14.005 -8.275 1.00 69.94 190 VAL A C 1
ATOM 1562 O O . VAL A 1 190 ? 0.215 14.016 -7.431 1.00 69.94 190 VAL A O 1
ATOM 1565 N N . MET A 1 191 ? 0.830 13.744 -9.557 1.00 72.38 191 MET A N 1
ATOM 1566 C CA . MET A 1 191 ? -0.539 13.450 -10.003 1.00 72.38 191 MET A CA 1
ATOM 1567 C C . 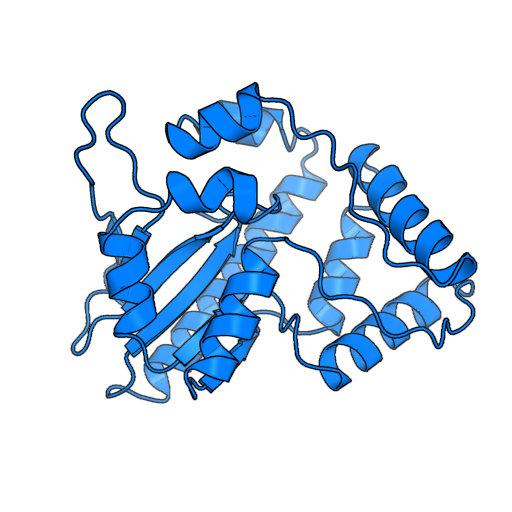MET A 1 191 ? -1.104 12.153 -9.405 1.00 72.38 191 MET A C 1
ATOM 1569 O O . MET A 1 191 ? -2.309 12.060 -9.136 1.00 72.38 191 MET A O 1
ATOM 1573 N N . ARG A 1 192 ? -0.269 11.121 -9.230 1.00 84.69 192 ARG A N 1
ATOM 1574 C CA . ARG A 1 192 ? -0.677 9.877 -8.559 1.00 84.69 192 ARG A CA 1
ATOM 1575 C C . ARG A 1 192 ? -1.005 10.147 -7.091 1.00 84.69 192 ARG A C 1
ATOM 1577 O O . ARG A 1 192 ? -2.065 9.705 -6.645 1.00 84.69 192 ARG A O 1
ATOM 1584 N N . ASP A 1 193 ? -0.206 10.952 -6.396 1.00 85.19 193 ASP A N 1
ATOM 1585 C CA . ASP A 1 193 ? -0.435 11.328 -4.993 1.00 85.19 193 ASP A CA 1
ATOM 1586 C C . ASP A 1 193 ? -1.773 12.023 -4.797 1.00 85.19 193 ASP A C 1
ATOM 1588 O O . ASP A 1 193 ? -2.555 11.657 -3.914 1.00 85.19 193 ASP A O 1
ATOM 1592 N N . GLU A 1 194 ? -2.104 12.980 -5.667 1.00 86.38 194 GLU A N 1
ATOM 1593 C CA . GLU A 1 194 ? -3.399 13.652 -5.617 1.00 86.38 194 GLU A CA 1
ATOM 1594 C C . GLU A 1 194 ? -4.565 12.670 -5.780 1.00 86.38 194 GLU A C 1
ATOM 1596 O O . GLU A 1 194 ? -5.563 12.740 -5.051 1.00 86.38 194 GLU A O 1
ATOM 1601 N N . ASN A 1 195 ? -4.462 11.743 -6.734 1.00 87.75 195 ASN A N 1
ATOM 1602 C CA . ASN A 1 195 ? -5.509 10.761 -6.993 1.00 87.75 195 ASN A CA 1
ATOM 1603 C C . ASN A 1 195 ? -5.666 9.768 -5.841 1.00 87.75 195 ASN A C 1
ATOM 1605 O O . ASN A 1 195 ? -6.793 9.529 -5.388 1.00 87.75 195 ASN A O 1
ATOM 1609 N N . MET A 1 196 ? -4.557 9.250 -5.316 1.00 91.94 196 MET A N 1
ATOM 1610 C CA . MET A 1 196 ? -4.565 8.376 -4.148 1.00 91.94 196 MET A CA 1
ATOM 1611 C C . MET A 1 196 ? -5.120 9.103 -2.922 1.00 91.94 196 MET A C 1
ATOM 1613 O O . MET A 1 196 ? -6.002 8.573 -2.247 1.00 91.94 196 MET A O 1
ATOM 1617 N N . SER A 1 197 ? -4.720 10.354 -2.688 1.00 92.31 197 SER A N 1
ATOM 1618 C CA . SER A 1 197 ? -5.233 11.195 -1.601 1.00 92.31 197 SER A CA 1
ATOM 1619 C C . SER A 1 197 ? -6.751 11.410 -1.699 1.00 92.31 197 SER A C 1
ATOM 1621 O O . SER A 1 197 ? -7.486 11.187 -0.726 1.00 92.31 197 SER A O 1
ATOM 1623 N N . ARG A 1 198 ? -7.275 11.737 -2.892 1.00 93.12 198 ARG A N 1
ATOM 1624 C CA . ARG A 1 198 ? -8.730 11.838 -3.140 1.00 93.12 198 ARG A CA 1
ATOM 1625 C C . ARG A 1 198 ? -9.442 10.519 -2.839 1.00 93.12 198 ARG A C 1
ATOM 1627 O O . ARG A 1 198 ? -10.512 10.519 -2.215 1.00 93.12 198 ARG A O 1
ATOM 1634 N N . ARG A 1 199 ? -8.863 9.390 -3.258 1.00 94.94 199 ARG A N 1
ATOM 1635 C CA . ARG A 1 199 ? -9.437 8.058 -3.037 1.00 94.94 199 ARG A CA 1
ATOM 1636 C C . ARG A 1 199 ? -9.442 7.675 -1.559 1.00 94.94 199 ARG A C 1
ATOM 1638 O O . ARG A 1 199 ? -10.491 7.257 -1.062 1.00 94.94 199 ARG A O 1
ATOM 1645 N N . ILE A 1 200 ? -8.332 7.879 -0.851 1.00 95.44 200 ILE A N 1
ATOM 1646 C CA . ILE A 1 200 ? -8.213 7.688 0.600 1.00 95.44 200 ILE A CA 1
ATOM 1647 C C . ILE A 1 200 ? -9.296 8.503 1.310 1.00 95.44 200 ILE A C 1
ATOM 1649 O O . ILE A 1 200 ? -10.090 7.951 2.073 1.00 95.44 200 ILE A O 1
ATOM 1653 N N . HIS A 1 201 ? -9.417 9.797 1.002 1.00 94.62 201 HIS A N 1
ATOM 1654 C CA . HIS A 1 201 ? -10.427 10.667 1.611 1.00 94.62 201 HIS A CA 1
ATOM 1655 C C . HIS A 1 201 ? -11.862 10.170 1.381 1.00 94.62 201 HIS A C 1
ATOM 1657 O O . HIS A 1 201 ? -12.683 10.177 2.303 1.00 94.62 201 HIS A O 1
ATOM 1663 N N . SER A 1 202 ? -12.166 9.686 0.174 1.00 95.31 202 SER A N 1
ATOM 1664 C CA . SER A 1 202 ? -13.467 9.090 -0.156 1.00 95.31 202 SER A CA 1
ATOM 1665 C C . SER A 1 202 ? -13.764 7.830 0.673 1.00 95.31 202 SER A C 1
ATOM 1667 O O . SER A 1 202 ? -14.841 7.712 1.267 1.00 95.31 202 SER A O 1
ATOM 1669 N N . LEU A 1 203 ? -12.793 6.917 0.803 1.00 96.00 203 LEU A N 1
ATOM 1670 C CA . LEU A 1 203 ? -12.921 5.695 1.610 1.00 96.00 203 LEU A CA 1
ATOM 1671 C C . LEU A 1 203 ? -13.138 6.008 3.098 1.00 96.00 203 LEU A C 1
ATOM 1673 O O . LEU A 1 203 ? -14.025 5.436 3.743 1.00 96.00 203 LEU A O 1
ATOM 1677 N N . LEU A 1 204 ? -12.381 6.966 3.635 1.00 95.38 204 LEU A N 1
ATOM 1678 C CA . LEU A 1 204 ? -12.522 7.422 5.019 1.00 95.38 204 LEU A CA 1
ATOM 1679 C C . LEU A 1 204 ? -13.905 8.038 5.280 1.00 95.38 204 LEU A C 1
ATOM 1681 O O . LEU A 1 204 ? -14.495 7.797 6.335 1.00 95.38 204 LEU A O 1
ATOM 1685 N N . LYS A 1 205 ? -14.457 8.793 4.319 1.00 94.31 205 LYS A N 1
ATOM 1686 C CA . LYS A 1 205 ? -15.816 9.355 4.408 1.00 94.31 205 LYS A CA 1
ATOM 1687 C C . LYS A 1 205 ? -16.905 8.286 4.365 1.00 94.31 205 LYS A C 1
ATOM 1689 O O . LYS A 1 205 ? -17.899 8.422 5.076 1.00 94.31 205 LYS A O 1
ATOM 1694 N N . LYS A 1 206 ? -16.722 7.231 3.564 1.00 94.25 206 LYS A N 1
ATOM 1695 C CA . LYS A 1 206 ? -17.716 6.161 3.378 1.00 94.25 206 LYS A CA 1
ATOM 1696 C C . LYS A 1 206 ? -18.021 5.401 4.672 1.00 94.25 206 LYS A C 1
ATOM 1698 O O . LYS A 1 206 ? -19.154 4.978 4.873 1.00 94.25 206 LYS A O 1
ATOM 1703 N N . SER A 1 207 ? -17.039 5.239 5.561 1.00 92.62 207 SER A N 1
ATOM 1704 C CA . SER A 1 207 ? -17.272 4.633 6.876 1.00 92.62 207 SER A CA 1
ATOM 1705 C C . SER A 1 207 ? -16.401 5.240 7.964 1.00 92.62 207 SER A C 1
ATOM 1707 O O . SER A 1 207 ? -15.181 5.055 8.011 1.00 92.62 207 SER A O 1
ATOM 1709 N N . LYS A 1 208 ? -17.074 5.867 8.936 1.00 90.94 208 LYS A N 1
ATOM 1710 C CA . LYS A 1 208 ? -16.439 6.362 10.159 1.00 90.94 208 LYS A CA 1
ATOM 1711 C C . LYS A 1 208 ? -16.025 5.247 11.123 1.00 90.94 208 LYS A C 1
ATOM 1713 O O . LYS A 1 208 ? -15.170 5.503 11.956 1.00 90.94 208 LYS A O 1
ATOM 1718 N N . LYS A 1 209 ? -16.575 4.034 10.988 1.00 93.38 209 LYS A N 1
ATOM 1719 C CA . LYS A 1 209 ? -16.338 2.900 11.902 1.00 93.38 209 LYS A CA 1
ATOM 1720 C C . LYS A 1 209 ? -15.164 2.009 11.482 1.00 93.38 209 LYS A C 1
ATOM 1722 O O . LYS A 1 209 ? -14.644 1.262 12.302 1.00 93.38 209 LYS A O 1
ATOM 1727 N N . ASN A 1 210 ? -14.749 2.086 10.220 1.00 95.75 210 ASN A N 1
ATOM 1728 C CA . ASN A 1 210 ? -13.692 1.236 9.681 1.00 95.75 210 ASN A CA 1
ATOM 1729 C C . ASN A 1 210 ? -12.302 1.795 10.007 1.00 95.75 210 ASN A C 1
ATOM 1731 O O . ASN A 1 210 ? -12.053 2.993 9.840 1.00 95.75 210 ASN A O 1
ATOM 1735 N N . ARG A 1 211 ? -11.394 0.895 10.396 1.00 97.19 211 ARG A N 1
ATOM 1736 C CA . ARG A 1 211 ? -9.951 1.139 10.504 1.00 97.19 211 ARG A CA 1
ATOM 1737 C C . ARG A 1 211 ? -9.284 0.693 9.204 1.00 97.19 211 ARG A C 1
ATOM 1739 O O . ARG A 1 211 ? -9.363 -0.491 8.866 1.00 97.19 211 ARG A O 1
ATOM 1746 N N . TYR A 1 212 ? -8.677 1.639 8.496 1.00 98.06 212 TYR A N 1
ATOM 1747 C CA . TYR A 1 212 ? -8.013 1.396 7.217 1.00 98.06 212 TYR A CA 1
ATOM 1748 C C . TYR A 1 212 ? -6.496 1.336 7.386 1.00 98.06 212 TYR A C 1
ATOM 1750 O O . TYR A 1 212 ? -5.937 2.076 8.196 1.00 98.06 212 TYR A O 1
ATOM 1758 N N . PHE A 1 213 ? -5.863 0.496 6.575 1.00 97.75 213 PHE A N 1
ATOM 1759 C CA . PHE A 1 213 ? -4.426 0.435 6.357 1.00 97.75 213 PHE A CA 1
ATOM 1760 C C . PHE A 1 213 ? -4.164 0.620 4.860 1.00 97.75 213 PHE A C 1
ATOM 1762 O O . PHE A 1 213 ? -4.593 -0.203 4.050 1.00 97.75 213 PHE A O 1
ATOM 1769 N N . PHE A 1 214 ? -3.513 1.713 4.491 1.00 96.94 214 PHE A N 1
ATOM 1770 C CA . PHE A 1 214 ? -3.145 2.026 3.116 1.00 96.94 214 PHE A CA 1
ATOM 1771 C C . PHE A 1 214 ? -1.674 1.668 2.913 1.00 96.94 214 PHE A C 1
ATOM 1773 O O . PHE A 1 214 ? -0.833 2.165 3.650 1.00 96.94 214 PHE A O 1
ATOM 1780 N N . ALA A 1 215 ? -1.378 0.790 1.964 1.00 93.38 215 ALA A N 1
ATOM 1781 C CA . ALA A 1 215 ? -0.034 0.403 1.563 1.00 93.38 215 ALA A CA 1
ATOM 1782 C C . ALA A 1 215 ? 0.296 1.142 0.259 1.00 93.38 215 ALA A C 1
ATOM 1784 O O . ALA A 1 215 ? -0.292 0.847 -0.782 1.00 93.38 215 ALA A O 1
ATOM 1785 N N . VAL A 1 216 ? 1.167 2.140 0.343 1.00 90.38 216 VAL A N 1
ATOM 1786 C CA . VAL A 1 216 ? 1.566 2.997 -0.783 1.00 90.38 216 VAL A CA 1
ATOM 1787 C C . VAL A 1 216 ? 3.084 3.035 -0.798 1.00 90.38 216 VAL A C 1
ATOM 1789 O O . VAL A 1 216 ? 3.675 3.061 0.273 1.00 90.38 216 VAL A O 1
ATOM 1792 N N . GLY A 1 217 ? 3.722 3.012 -1.960 1.00 84.00 217 GLY A N 1
ATOM 1793 C CA . GLY A 1 217 ? 5.170 3.062 -2.090 1.00 84.00 217 GLY A CA 1
ATOM 1794 C C . GLY A 1 217 ? 5.759 4.250 -1.333 1.00 84.00 217 GLY A C 1
ATOM 1795 O O . GLY A 1 217 ? 5.187 5.336 -1.306 1.00 84.00 217 GLY A O 1
ATOM 1796 N N . ALA A 1 218 ? 6.917 4.054 -0.706 1.00 77.75 218 ALA A N 1
ATOM 1797 C CA . ALA A 1 218 ? 7.581 5.077 0.097 1.00 77.75 218 ALA A CA 1
ATOM 1798 C C . ALA A 1 218 ? 7.951 6.329 -0.707 1.00 77.75 218 ALA A C 1
ATOM 1800 O O . ALA A 1 218 ? 8.113 7.383 -0.114 1.00 77.75 218 ALA A O 1
ATOM 1801 N N . GLY A 1 219 ? 8.017 6.234 -2.039 1.00 73.44 219 GLY A N 1
ATOM 1802 C CA . GLY A 1 219 ? 8.222 7.398 -2.898 1.00 73.44 219 GLY A CA 1
ATOM 1803 C C . GLY A 1 219 ? 7.032 8.354 -3.018 1.00 73.44 219 GLY A C 1
ATOM 1804 O O . GLY A 1 219 ? 7.159 9.364 -3.694 1.00 73.44 219 GLY A O 1
ATOM 1805 N N . HIS A 1 220 ? 5.900 8.034 -2.390 1.00 76.38 220 HIS A N 1
ATOM 1806 C CA . HIS A 1 220 ? 4.682 8.850 -2.354 1.00 76.38 220 HIS A CA 1
ATOM 1807 C C . HIS A 1 220 ? 4.476 9.577 -1.008 1.00 76.38 220 HIS A C 1
ATOM 1809 O O . HIS A 1 220 ? 3.379 10.078 -0.742 1.00 76.38 220 HIS A O 1
ATOM 1815 N N . MET A 1 221 ? 5.466 9.524 -0.108 1.00 73.31 221 MET A N 1
ATOM 1816 C CA . MET A 1 221 ? 5.331 9.897 1.308 1.00 73.31 221 MET A CA 1
ATOM 1817 C C . MET A 1 221 ? 5.964 11.230 1.667 1.00 73.31 221 MET A C 1
ATOM 1819 O O . MET A 1 221 ? 7.022 11.541 1.089 1.00 73.31 221 MET A O 1
#

Radius of gyration: 17.59 Å; chains: 1; bounding box: 40×36×49 Å

InterPro domains:
  IPR002816 TraB/PrgY/GumN family [PF01963] (19-65)
  IPR002816 TraB/PrgY/GumN family [PF01963] (89-221)
  IPR040230 Protease TIKI1/2-like [PTHR31120] (17-65)

pLDDT: mean 72.27, std 18.96, range [35.5, 98.06]